Protein AF-A0A9D3Y4G2-F1 (afdb_monomer_lite)

Radius of gyration: 22.27 Å; chains: 1; bounding box: 40×68×61 Å

Secondary structure (DSSP, 8-state):
----HHHHHHHHHHS---SSS--------------------------S-GGG---SS-HHHHHTT-HHHHHHHHHHHHH----PPPHHHHHHHHTSHHHHHHHHT---S-S-HHHHHS--EEEEEE-S-HHHHHHHHHHH--TTSEEEEEEPTTS-HHHHHHHHHHHHT-TTEEE-SS-----TTSHHHHHHHHTTS------

InterPro domains:
  IPR003406 Glycosyl transferase, family 14 [PF02485] (120-190)

Organism: Dreissena polymorpha (NCBI:txid45954)

Foldseek 3Di:
DFPAPLVVVVVVVVPDPPVPPPPPDDDDDDDDDDDDDDPDPPFDPDLDPPLADDPQADVVCVVVVNVVRVVSVVVCVVPDDDDQDDLVNLVVLLVPLVSNCSNNRADEADRDPVCLVDEEEEEAEDEEGLVVVVVVCRVPDYLNYAYEYAYAPNHDPSSVVSVVSNQVSHPRYGYHPDHHHDDPPDCSVVVSVVSSDDDDDDD

Sequence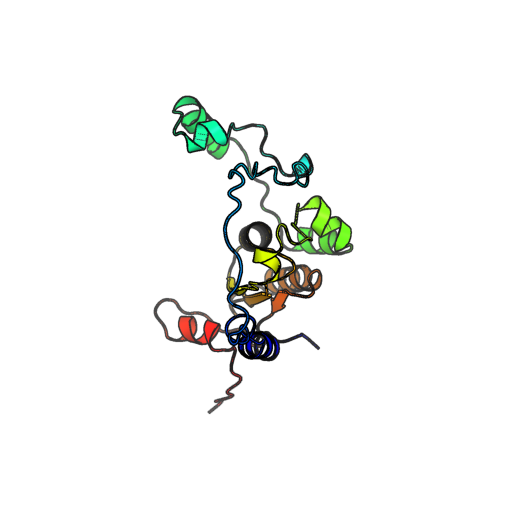 (203 aa):
MPRNCVRFMAFLAKAPLLKCAIVTVGICSLPALLLSTTSQLSGPQTMFKEGALVTDVNCKALFKGDMGELNGANMLTKTLKRTHLQPNDYKKWIANCSSFKLHRGYITDTLSELEREFPIAFSILMFKDIEMFERLLRAIYRPQNFYCIHVDDKTSDEIFKAVVSITGCFENVFMASQRIDVVWGKLSVLTTGTSLHGGSHST

pLDDT: mean 75.57, std 20.73, range [31.38, 97.0]

Structure (mmCIF, N/CA/C/O backbone):
data_AF-A0A9D3Y4G2-F1
#
_entry.id   AF-A0A9D3Y4G2-F1
#
loop_
_atom_site.group_PDB
_atom_site.id
_atom_site.type_symbol
_atom_site.label_atom_id
_atom_site.label_alt_id
_atom_site.label_comp_id
_atom_site.label_asym_id
_atom_site.label_entity_id
_atom_site.label_seq_id
_atom_site.pdbx_PDB_ins_code
_atom_site.Cartn_x
_atom_site.Cartn_y
_atom_site.Cartn_z
_atom_site.occupancy
_atom_site.B_iso_or_equiv
_atom_site.auth_seq_id
_atom_site.auth_comp_id
_atom_site.auth_asym_id
_atom_site.auth_atom_id
_atom_site.pdbx_PDB_model_num
ATOM 1 N N . MET A 1 1 ? -17.792 -10.788 8.672 1.00 31.38 1 MET A N 1
ATOM 2 C CA . MET A 1 1 ? -16.752 -11.123 9.674 1.00 31.38 1 MET A CA 1
ATOM 3 C C . MET A 1 1 ? -15.394 -10.898 9.030 1.00 31.38 1 MET A C 1
ATOM 5 O O . MET A 1 1 ? -15.193 -11.466 7.959 1.00 31.38 1 MET A O 1
ATOM 9 N N . PRO A 1 2 ? -14.502 -10.053 9.578 1.00 47.22 2 PRO A N 1
ATOM 10 C CA . PRO A 1 2 ? -13.214 -9.817 8.940 1.00 47.22 2 PRO A CA 1
ATOM 11 C C . PRO A 1 2 ? -12.389 -11.109 8.947 1.00 47.22 2 PRO A C 1
ATOM 13 O O . PRO A 1 2 ? -12.350 -11.854 9.927 1.00 47.22 2 PRO A O 1
ATOM 16 N N . ARG A 1 3 ? -11.791 -11.410 7.795 1.00 55.12 3 ARG A N 1
ATOM 17 C CA . ARG A 1 3 ? -10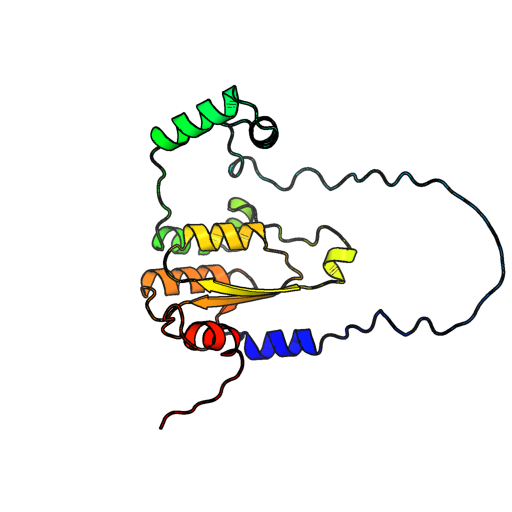.824 -12.494 7.623 1.00 55.12 3 ARG A CA 1
ATOM 18 C C . ARG A 1 3 ? -9.574 -12.081 8.408 1.00 55.12 3 ARG A C 1
ATOM 20 O O . ARG A 1 3 ? -8.809 -11.245 7.947 1.00 55.12 3 ARG A O 1
ATOM 27 N N . ASN A 1 4 ? -9.431 -12.571 9.637 1.00 64.50 4 ASN A N 1
ATOM 28 C CA . ASN A 1 4 ? -8.371 -12.114 10.539 1.00 64.50 4 ASN A CA 1
ATOM 29 C C . ASN A 1 4 ? -7.005 -12.662 10.111 1.00 64.50 4 ASN A C 1
ATOM 31 O O . ASN A 1 4 ? -6.882 -13.858 9.823 1.00 64.50 4 ASN A O 1
ATOM 35 N N . CYS A 1 5 ? -5.971 -11.816 10.182 1.00 71.06 5 CYS A N 1
ATOM 36 C CA . CYS A 1 5 ? -4.592 -12.183 9.843 1.00 71.06 5 CYS A CA 1
ATOM 37 C C . CYS A 1 5 ? -4.113 -13.480 10.516 1.00 71.06 5 CYS A C 1
ATOM 39 O O . CYS A 1 5 ? -3.378 -14.248 9.907 1.00 71.06 5 CYS A O 1
ATOM 41 N N . VAL A 1 6 ? -4.573 -13.757 11.743 1.00 61.94 6 VAL A N 1
ATOM 42 C CA . VAL A 1 6 ? -4.242 -14.956 12.535 1.00 61.94 6 VAL A CA 1
ATOM 43 C C . VAL A 1 6 ? -4.522 -16.254 11.780 1.00 61.94 6 VAL A C 1
ATOM 45 O O . VAL A 1 6 ? -3.654 -17.113 11.647 1.00 61.94 6 VAL A O 1
ATOM 48 N N . ARG A 1 7 ? -5.752 -16.405 11.273 1.00 61.34 7 ARG A N 1
ATOM 49 C CA . ARG A 1 7 ? -6.179 -17.638 10.601 1.00 61.34 7 ARG A CA 1
ATOM 50 C C . ARG A 1 7 ? -5.471 -17.807 9.263 1.00 61.34 7 ARG A C 1
ATOM 52 O O . ARG A 1 7 ? -5.221 -18.935 8.854 1.00 61.34 7 ARG A O 1
ATOM 59 N N . PHE A 1 8 ? -5.135 -16.696 8.615 1.00 57.75 8 PHE A N 1
ATOM 60 C CA . PHE A 1 8 ? -4.535 -16.712 7.292 1.00 57.75 8 PHE A CA 1
ATOM 61 C C . PHE A 1 8 ? -3.016 -16.941 7.330 1.00 57.75 8 PHE A C 1
ATOM 63 O O . PHE A 1 8 ? -2.505 -17.782 6.599 1.00 57.75 8 PHE A O 1
ATOM 70 N N . MET A 1 9 ? -2.292 -16.289 8.241 1.00 60.50 9 MET A N 1
ATOM 71 C CA . MET A 1 9 ? -0.861 -16.555 8.445 1.00 60.50 9 MET A CA 1
ATOM 72 C C . MET A 1 9 ? -0.623 -17.998 8.909 1.00 60.50 9 MET A C 1
ATOM 74 O O . MET A 1 9 ? 0.306 -18.653 8.445 1.00 60.50 9 MET A O 1
ATOM 78 N N . ALA A 1 10 ? -1.516 -18.544 9.743 1.00 58.94 10 ALA A N 1
ATOM 79 C CA . ALA A 1 10 ? -1.493 -19.959 10.107 1.00 58.94 10 ALA A CA 1
ATOM 80 C C . ALA A 1 10 ? -1.790 -20.894 8.918 1.00 58.94 10 ALA A C 1
ATOM 82 O O . ALA A 1 10 ? -1.277 -22.009 8.888 1.00 58.94 10 ALA A O 1
ATOM 83 N N . PHE A 1 11 ? -2.601 -20.462 7.944 1.00 58.41 11 PHE A N 1
ATOM 84 C CA . PHE A 1 11 ? -2.816 -21.200 6.697 1.00 58.41 11 PHE A CA 1
ATOM 85 C C . PHE A 1 11 ? -1.557 -21.199 5.824 1.00 58.41 11 PHE A C 1
ATOM 87 O O . PHE A 1 11 ? -1.219 -22.243 5.289 1.00 58.41 11 PHE A O 1
ATOM 94 N N . LEU A 1 12 ? -0.807 -20.093 5.753 1.00 58.72 12 LEU A N 1
ATOM 95 C CA . LEU A 1 12 ? 0.463 -20.039 5.013 1.00 58.72 12 LEU A CA 1
ATOM 96 C C . LEU A 1 12 ? 1.575 -20.848 5.665 1.00 58.72 12 LEU A C 1
ATOM 98 O O . LEU A 1 12 ? 2.301 -21.544 4.969 1.00 58.72 12 LEU A O 1
ATOM 102 N N . ALA A 1 13 ? 1.663 -20.838 6.994 1.00 53.94 13 ALA A N 1
ATOM 103 C CA . ALA A 1 13 ? 2.588 -21.707 7.721 1.00 53.94 13 ALA A CA 1
ATOM 104 C C . ALA A 1 13 ? 2.254 -23.205 7.560 1.00 53.94 13 ALA A C 1
ATOM 106 O O . ALA A 1 13 ? 3.108 -24.056 7.790 1.00 53.94 13 ALA A O 1
ATOM 107 N N . LYS A 1 14 ? 1.010 -23.529 7.180 1.00 50.72 14 LYS A N 1
ATOM 108 C CA . LYS A 1 14 ? 0.538 -24.891 6.882 1.00 50.72 14 LYS A CA 1
ATOM 109 C C . LYS A 1 14 ? 0.456 -25.186 5.385 1.00 50.72 14 LYS A C 1
ATOM 111 O O . LYS A 1 14 ? 0.214 -26.338 5.025 1.00 50.72 14 LYS A O 1
ATOM 116 N N . ALA A 1 15 ? 0.628 -24.179 4.526 1.00 49.62 15 ALA A N 1
ATOM 117 C CA . ALA A 1 15 ? 0.711 -24.379 3.095 1.00 49.62 15 ALA A CA 1
ATOM 118 C C . ALA A 1 15 ? 1.970 -25.213 2.870 1.00 49.62 15 ALA A C 1
ATOM 120 O O . ALA A 1 15 ? 3.042 -24.844 3.359 1.00 49.62 15 ALA A O 1
ATOM 121 N N . PRO A 1 16 ? 1.848 -26.380 2.231 1.00 46.81 16 PRO A N 1
ATOM 122 C CA . PRO A 1 16 ? 2.968 -27.277 2.130 1.00 46.81 16 PRO A CA 1
ATOM 123 C C . PRO A 1 16 ? 4.071 -26.565 1.347 1.00 46.81 16 PRO A C 1
ATOM 125 O O . PRO A 1 16 ? 3.966 -26.389 0.136 1.00 46.81 16 PRO A O 1
ATOM 128 N N . LEU A 1 17 ? 5.183 -26.265 2.021 1.00 51.78 17 LEU A N 1
ATOM 129 C CA . LEU A 1 17 ? 6.522 -26.216 1.424 1.00 51.78 17 LEU A CA 1
ATOM 130 C C . LEU A 1 17 ? 6.907 -27.625 0.915 1.00 51.78 17 LEU A C 1
ATOM 132 O O . LEU A 1 17 ? 7.994 -28.133 1.167 1.00 51.78 17 LEU A O 1
ATOM 136 N N . LEU A 1 18 ? 5.985 -28.308 0.235 1.00 46.47 18 LEU A N 1
ATOM 137 C CA . LEU A 1 18 ? 6.088 -29.690 -0.211 1.00 46.47 18 LEU A CA 1
ATOM 138 C C . LEU A 1 18 ? 5.988 -29.743 -1.737 1.00 46.47 18 LEU A C 1
ATOM 140 O O . LEU A 1 18 ? 5.242 -30.522 -2.315 1.00 46.47 18 LEU A O 1
ATOM 144 N N . LYS A 1 19 ? 6.795 -28.909 -2.389 1.00 44.41 19 LYS A N 1
ATOM 145 C CA . LYS A 1 19 ? 7.380 -29.233 -3.695 1.00 44.41 19 LYS A CA 1
ATOM 146 C C . LYS A 1 19 ? 8.908 -29.361 -3.621 1.00 44.41 19 LYS A C 1
ATOM 148 O O . LYS A 1 19 ? 9.575 -29.266 -4.638 1.00 44.41 19 LYS A O 1
ATOM 153 N N . CYS A 1 20 ? 9.473 -29.617 -2.435 1.00 42.75 20 CYS A N 1
ATOM 154 C CA . CYS A 1 20 ? 10.921 -29.813 -2.287 1.00 42.75 20 CYS A CA 1
ATOM 155 C C . CYS A 1 20 ? 11.370 -31.247 -1.952 1.00 42.75 20 CYS A C 1
ATOM 157 O O . CYS A 1 20 ? 12.569 -31.446 -1.806 1.00 42.75 20 CYS A O 1
ATOM 159 N N . ALA A 1 21 ? 10.501 -32.266 -1.840 1.00 39.78 21 ALA A N 1
ATOM 160 C CA . ALA A 1 21 ? 10.987 -33.582 -1.380 1.00 39.78 21 ALA A CA 1
ATOM 161 C C . ALA A 1 21 ? 10.208 -34.836 -1.830 1.00 39.78 21 ALA A C 1
ATOM 163 O O . ALA A 1 21 ? 10.202 -35.825 -1.106 1.00 39.78 21 ALA A O 1
ATOM 164 N N . ILE A 1 22 ? 9.586 -34.851 -3.015 1.00 44.69 22 ILE A N 1
ATOM 165 C CA . ILE A 1 22 ? 9.200 -36.123 -3.668 1.00 44.69 22 ILE A CA 1
ATOM 166 C C . ILE A 1 22 ? 9.614 -36.084 -5.146 1.00 44.69 22 ILE A C 1
ATOM 168 O O . ILE A 1 22 ? 8.811 -36.228 -6.058 1.00 44.69 22 ILE A O 1
ATOM 172 N N . VAL A 1 23 ? 10.908 -35.864 -5.382 1.00 39.16 23 VAL A N 1
ATOM 173 C CA . VAL A 1 23 ? 11.596 -36.482 -6.525 1.00 39.16 23 VAL A CA 1
ATOM 174 C C . VAL A 1 23 ? 12.478 -37.573 -5.931 1.00 39.16 23 VAL A C 1
ATOM 176 O O . VAL A 1 23 ? 13.698 -37.470 -5.851 1.00 39.16 23 VAL A O 1
ATOM 179 N N . THR A 1 24 ? 11.836 -38.604 -5.386 1.00 45.72 24 THR A N 1
ATOM 180 C CA . THR A 1 24 ? 12.520 -39.839 -5.009 1.00 45.72 24 THR A CA 1
ATOM 181 C C . THR A 1 24 ? 12.868 -40.595 -6.287 1.00 45.72 24 THR A C 1
ATOM 183 O O . THR A 1 24 ? 12.012 -41.236 -6.880 1.00 45.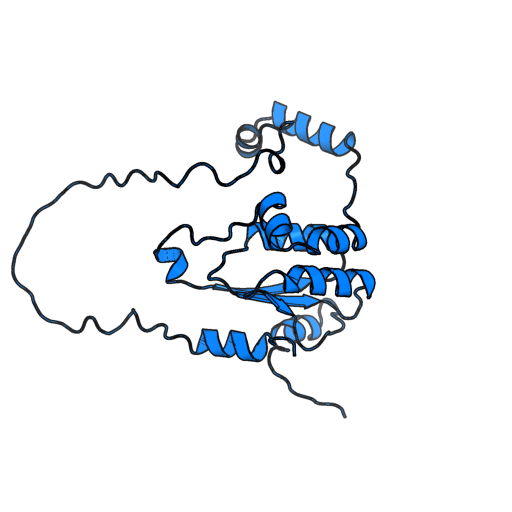72 24 THR A O 1
ATOM 186 N N . VAL A 1 25 ? 14.125 -40.436 -6.708 1.00 50.84 25 VAL A N 1
ATOM 187 C CA . VAL A 1 25 ? 15.031 -41.466 -7.246 1.00 50.84 25 VAL A CA 1
ATOM 188 C C . VAL A 1 25 ? 14.424 -42.502 -8.211 1.00 50.84 25 VAL A C 1
ATOM 190 O O . VAL A 1 25 ? 13.727 -43.424 -7.803 1.00 50.84 25 VAL A O 1
ATOM 193 N N . GLY A 1 26 ? 14.850 -42.423 -9.477 1.00 43.88 26 GLY A N 1
ATOM 194 C CA . GLY A 1 26 ? 14.661 -43.440 -10.519 1.00 43.88 26 GLY A CA 1
ATOM 195 C C . GLY A 1 26 ? 13.987 -42.811 -11.737 1.00 43.88 26 GLY A C 1
ATOM 196 O O . GLY A 1 26 ? 12.788 -42.595 -11.732 1.00 43.88 26 GLY A O 1
ATOM 197 N N . ILE A 1 27 ? 14.689 -42.444 -12.807 1.00 47.78 27 ILE A N 1
ATOM 198 C CA . ILE A 1 27 ? 15.471 -43.348 -13.651 1.00 47.78 27 ILE A CA 1
ATOM 199 C C . ILE A 1 27 ? 16.704 -42.607 -14.188 1.00 47.78 27 ILE A C 1
ATOM 201 O O . ILE A 1 27 ? 16.612 -41.583 -14.859 1.00 47.78 27 ILE A O 1
ATOM 205 N N . CYS A 1 28 ? 17.871 -43.168 -13.885 1.00 39.84 28 CYS A N 1
ATOM 206 C CA . CYS A 1 28 ? 19.132 -42.890 -14.551 1.00 39.84 28 CYS A CA 1
ATOM 207 C C . CYS A 1 28 ? 19.180 -43.743 -15.827 1.00 39.84 28 CYS A C 1
ATOM 209 O O . CYS A 1 28 ? 19.256 -44.963 -15.707 1.00 39.84 28 CYS A O 1
ATOM 211 N N . SER A 1 29 ? 19.072 -43.138 -17.016 1.00 45.03 29 SER A N 1
ATOM 212 C CA . SER A 1 29 ? 19.714 -43.576 -18.279 1.00 45.03 29 SER A CA 1
ATOM 213 C C . SER A 1 29 ? 19.167 -42.805 -19.490 1.00 45.03 29 SER A C 1
ATOM 215 O O . SER A 1 29 ? 18.125 -43.143 -20.032 1.00 45.03 29 SER A O 1
ATOM 217 N N . LEU A 1 30 ? 19.866 -41.748 -19.913 1.00 45.53 30 LEU A N 1
ATOM 218 C CA . LEU A 1 30 ? 20.560 -41.633 -21.211 1.00 45.53 30 LEU A CA 1
ATOM 219 C C . LEU A 1 30 ? 21.023 -40.174 -21.440 1.00 45.53 30 LEU A C 1
ATOM 221 O O . LEU A 1 30 ? 20.428 -39.243 -20.898 1.00 45.53 30 LEU A O 1
ATOM 225 N N . PRO A 1 31 ? 22.140 -39.974 -22.163 1.00 49.28 31 PRO A N 1
ATOM 226 C CA . PRO A 1 31 ? 22.976 -38.788 -22.059 1.00 49.28 31 PRO A CA 1
ATOM 227 C C . PRO A 1 31 ? 22.672 -37.718 -23.119 1.00 49.28 31 PRO A C 1
ATOM 229 O O . PRO A 1 31 ? 22.215 -38.014 -24.215 1.00 49.28 31 PRO A O 1
ATOM 232 N N . ALA A 1 32 ? 23.062 -36.491 -22.765 1.00 49.25 32 ALA A N 1
ATOM 233 C CA . ALA A 1 32 ? 23.553 -35.415 -23.627 1.00 49.25 32 ALA A CA 1
ATOM 234 C C . ALA A 1 32 ? 22.707 -34.991 -24.844 1.00 49.25 32 ALA A C 1
ATOM 236 O O . ALA A 1 32 ? 22.820 -35.554 -25.925 1.00 49.25 32 ALA A O 1
ATOM 237 N N . LEU A 1 33 ? 22.050 -33.834 -24.716 1.00 41.44 33 LEU A N 1
ATOM 238 C CA . LEU A 1 33 ? 22.048 -32.823 -25.777 1.00 41.44 33 LEU A CA 1
ATOM 239 C C . LEU A 1 33 ? 21.984 -31.423 -25.157 1.00 41.44 33 LEU A C 1
ATOM 241 O O . LEU A 1 33 ? 20.993 -31.011 -24.559 1.00 41.44 33 LEU A O 1
ATOM 245 N N . LEU A 1 34 ? 23.109 -30.721 -25.285 1.00 46.62 34 LEU A N 1
ATOM 246 C CA . LEU A 1 34 ? 23.253 -29.286 -25.086 1.00 46.62 34 LEU A CA 1
ATOM 247 C C . LEU A 1 34 ? 22.377 -28.549 -26.106 1.00 46.62 34 LEU A C 1
ATOM 249 O O . LEU A 1 34 ? 22.610 -28.683 -27.304 1.00 46.62 34 LEU A O 1
ATOM 253 N N . LEU A 1 35 ? 21.457 -27.702 -25.644 1.00 37.72 35 LEU A N 1
ATOM 254 C CA . LEU A 1 35 ? 21.028 -26.535 -26.412 1.00 37.72 35 LEU A CA 1
ATOM 255 C C . LEU A 1 35 ? 21.065 -25.284 -25.529 1.00 37.72 35 LEU A C 1
ATOM 257 O O . LEU A 1 35 ? 20.239 -25.078 -24.647 1.00 37.72 35 LEU A O 1
ATOM 261 N N . SER A 1 36 ? 22.108 -24.496 -25.792 1.00 36.34 36 SER A N 1
ATOM 262 C CA . SER A 1 36 ? 22.172 -23.031 -25.781 1.00 36.34 36 SER A CA 1
ATOM 263 C C . SER A 1 36 ? 21.117 -22.275 -24.968 1.00 36.34 36 SER A C 1
ATOM 265 O O . SER A 1 36 ? 19.977 -22.077 -25.384 1.00 36.34 36 SER A O 1
ATOM 267 N N . THR A 1 37 ? 21.592 -21.711 -23.861 1.00 40.09 37 THR A N 1
ATOM 268 C CA . THR A 1 37 ? 21.001 -20.573 -23.162 1.00 40.09 37 THR A CA 1
ATOM 269 C C . THR A 1 37 ? 20.930 -19.348 -24.073 1.00 40.09 37 THR A C 1
ATOM 271 O O . THR A 1 37 ? 21.949 -18.706 -24.311 1.00 40.09 37 THR A O 1
ATOM 274 N N . THR A 1 38 ? 19.726 -18.962 -24.483 1.00 39.38 38 THR A N 1
ATOM 275 C CA . THR A 1 38 ? 19.336 -17.550 -24.614 1.00 39.38 38 THR A CA 1
ATOM 276 C C . THR A 1 38 ? 17.845 -17.427 -24.307 1.00 39.38 38 THR A C 1
ATOM 278 O O . THR A 1 38 ? 17.024 -17.242 -25.202 1.00 39.38 38 THR A O 1
ATOM 281 N N . SER A 1 39 ? 17.460 -17.539 -23.034 1.00 39.84 39 SER A N 1
ATOM 282 C CA . SER A 1 39 ? 16.152 -17.044 -22.604 1.00 39.84 39 SER A CA 1
ATOM 283 C C . SER A 1 39 ? 16.224 -15.518 -22.599 1.00 39.84 39 SER A C 1
ATOM 285 O O . SER A 1 39 ? 16.676 -14.901 -21.633 1.00 39.84 39 SER A O 1
ATOM 287 N N . GLN A 1 40 ? 15.839 -14.907 -23.718 1.00 38.50 40 GLN A N 1
ATOM 288 C CA . GLN A 1 40 ? 15.512 -13.490 -23.757 1.00 38.50 40 GLN A CA 1
ATOM 289 C C . GLN A 1 40 ? 14.441 -13.238 -22.694 1.00 38.50 40 GLN A C 1
ATOM 291 O O . GLN A 1 40 ? 13.322 -13.737 -22.802 1.00 38.50 40 GLN A O 1
ATOM 296 N N . LEU A 1 41 ? 14.795 -12.470 -21.662 1.00 34.34 41 LEU A N 1
ATOM 297 C CA . LEU A 1 41 ? 13.856 -11.960 -20.671 1.00 34.34 41 LEU A CA 1
ATOM 298 C C . LEU A 1 41 ? 12.979 -10.894 -21.353 1.00 34.34 41 LEU A C 1
ATOM 300 O O . LEU A 1 41 ? 13.172 -9.692 -21.194 1.00 34.34 41 LEU A O 1
ATOM 304 N N . SER A 1 42 ? 12.045 -11.336 -22.189 1.00 35.22 42 SER A N 1
ATOM 305 C CA . SER A 1 42 ? 10.975 -10.499 -22.721 1.00 35.22 42 SER A CA 1
ATOM 306 C C . SER A 1 42 ? 9.814 -10.578 -21.737 1.00 35.22 42 SER A C 1
ATOM 308 O O . SER A 1 42 ? 8.879 -11.357 -21.886 1.00 35.22 42 SER A O 1
ATOM 310 N N . GLY A 1 43 ? 9.919 -9.798 -20.657 1.00 36.75 43 GLY A N 1
ATOM 311 C CA . GLY A 1 43 ? 8.774 -9.564 -19.782 1.00 36.75 43 GLY A CA 1
ATOM 312 C C . GLY A 1 43 ? 7.614 -8.964 -20.591 1.00 36.75 43 GLY A C 1
ATOM 313 O O . GLY A 1 43 ? 7.882 -8.249 -21.563 1.00 36.75 43 GLY A O 1
ATOM 314 N N . PRO A 1 44 ? 6.344 -9.213 -20.219 1.00 37.75 44 PRO A N 1
ATOM 315 C CA . PRO A 1 44 ? 5.209 -8.558 -20.852 1.00 37.75 44 PRO A CA 1
ATOM 316 C C . PRO A 1 44 ? 5.349 -7.050 -20.643 1.00 37.75 44 PRO A C 1
ATOM 318 O O . PRO A 1 44 ? 5.149 -6.524 -19.546 1.00 37.75 44 PRO A O 1
ATOM 321 N N . GLN A 1 45 ? 5.770 -6.352 -21.692 1.00 47.69 45 GLN A N 1
ATOM 322 C CA . GLN A 1 45 ? 5.678 -4.907 -21.737 1.00 47.69 45 GLN A CA 1
ATOM 323 C C . GLN A 1 45 ? 4.191 -4.548 -21.816 1.00 47.69 45 GLN A C 1
ATOM 325 O O . GLN A 1 45 ? 3.421 -5.229 -22.482 1.00 47.69 45 GLN A O 1
ATOM 330 N N . THR A 1 46 ? 3.831 -3.464 -21.130 1.00 44.84 46 THR A N 1
ATOM 331 C CA . THR A 1 46 ? 2.518 -2.797 -21.111 1.00 44.84 46 THR A CA 1
ATOM 332 C C . THR A 1 46 ? 1.461 -3.353 -20.145 1.00 44.84 46 THR A C 1
ATOM 334 O O . THR A 1 46 ? 0.416 -3.852 -20.547 1.00 44.84 46 THR A O 1
ATOM 337 N N . MET A 1 47 ? 1.670 -3.136 -18.841 1.00 38.75 47 MET A N 1
ATOM 338 C CA . MET A 1 47 ? 0.567 -3.001 -17.872 1.00 38.75 47 MET A CA 1
ATOM 339 C C . MET A 1 47 ? 0.819 -1.835 -16.898 1.00 38.75 47 MET A C 1
ATOM 341 O O . MET A 1 47 ? 0.617 -1.933 -15.695 1.00 38.75 47 MET A O 1
ATOM 345 N N . PHE A 1 48 ? 1.282 -0.699 -17.413 1.00 43.44 48 PHE A N 1
ATOM 346 C CA . PHE A 1 48 ? 1.241 0.567 -16.682 1.00 43.44 48 PHE A CA 1
ATOM 347 C C . PHE A 1 48 ? 0.491 1.558 -17.566 1.00 43.44 48 PHE A C 1
ATOM 349 O O . PHE A 1 48 ? 0.992 1.944 -18.616 1.00 43.44 48 PHE A O 1
ATOM 356 N N . LYS A 1 49 ? -0.753 1.899 -17.202 1.00 44.47 49 LYS A N 1
ATOM 357 C CA . LYS A 1 49 ? -1.511 2.934 -17.917 1.00 44.47 49 LYS A CA 1
ATOM 358 C C . LYS A 1 49 ? -0.850 4.299 -17.705 1.00 44.47 49 LYS A C 1
ATOM 360 O O . LYS A 1 49 ? -0.427 4.617 -16.594 1.00 44.47 49 LYS A O 1
ATOM 365 N N . GLU A 1 50 ? -0.878 5.105 -18.765 1.00 43.66 50 GLU A N 1
ATOM 366 C CA . GLU A 1 50 ? -0.328 6.462 -18.942 1.00 43.66 50 GLU A CA 1
ATOM 367 C C . GLU A 1 50 ? -0.586 7.457 -17.784 1.00 43.66 50 GLU A C 1
ATOM 369 O O . GLU A 1 50 ? 0.105 8.458 -17.661 1.00 43.66 50 GLU A O 1
ATOM 374 N N . GLY A 1 51 ? -1.544 7.190 -16.888 1.00 45.75 51 GLY A N 1
ATOM 375 C CA . GLY A 1 51 ? -1.866 8.044 -15.734 1.00 45.75 51 GLY A CA 1
ATOM 376 C C . GLY A 1 51 ? -0.999 7.840 -14.480 1.00 45.75 51 GLY A C 1
ATOM 377 O O . GLY A 1 51 ? -1.236 8.504 -13.474 1.00 45.75 51 GLY A O 1
ATOM 378 N N . ALA A 1 52 ? -0.035 6.912 -14.500 1.00 51.06 52 ALA A N 1
ATOM 379 C CA . ALA A 1 52 ? 0.845 6.613 -13.361 1.00 51.06 52 ALA A CA 1
ATOM 380 C C . ALA A 1 52 ? 2.308 7.048 -13.562 1.00 51.06 52 ALA A C 1
ATOM 382 O O . ALA A 1 52 ? 3.125 6.869 -12.654 1.00 51.06 52 ALA A O 1
ATOM 383 N N . LEU A 1 53 ? 2.651 7.581 -14.737 1.00 58.56 53 LEU A N 1
ATOM 384 C CA . LEU A 1 53 ? 4.024 7.914 -15.101 1.00 58.56 53 LEU A CA 1
ATOM 385 C C . LEU A 1 53 ? 4.311 9.386 -14.799 1.00 58.56 53 LEU A C 1
ATOM 387 O O . LEU A 1 53 ? 3.568 10.277 -15.200 1.00 58.56 53 LEU A O 1
ATOM 391 N N . VAL A 1 54 ? 5.397 9.637 -14.068 1.00 67.81 54 VAL A N 1
ATOM 392 C CA . VAL A 1 54 ? 5.936 10.988 -13.886 1.00 67.81 54 VAL A CA 1
ATOM 393 C C . VAL A 1 54 ? 6.637 11.361 -15.187 1.00 67.81 54 VAL A C 1
ATOM 395 O O . VAL A 1 54 ? 7.669 10.779 -15.510 1.00 67.81 54 VAL A O 1
ATOM 398 N N . THR A 1 55 ? 6.062 12.290 -15.943 1.00 73.81 55 THR A N 1
ATOM 399 C CA . THR A 1 55 ? 6.581 12.702 -17.257 1.00 73.81 55 THR A CA 1
ATOM 400 C C . THR A 1 55 ? 7.603 13.831 -17.168 1.00 73.81 55 THR A C 1
ATOM 402 O O . THR A 1 55 ? 8.432 13.970 -18.060 1.00 73.81 55 THR A O 1
ATOM 405 N N . ASP A 1 56 ? 7.579 14.608 -16.083 1.00 82.94 56 ASP A N 1
ATOM 406 C CA . ASP A 1 56 ? 8.395 15.822 -15.931 1.00 82.94 56 ASP A CA 1
ATOM 407 C C . ASP A 1 56 ? 9.839 15.549 -15.469 1.00 82.94 56 ASP A C 1
ATOM 409 O O . ASP A 1 56 ? 10.631 16.480 -15.344 1.00 82.94 56 ASP A O 1
ATOM 413 N N . VAL A 1 57 ? 10.185 14.289 -15.170 1.00 88.56 57 VAL A N 1
ATOM 414 C CA . VAL A 1 57 ? 11.513 13.879 -14.679 1.00 88.56 57 VAL A CA 1
ATOM 415 C C . VAL A 1 57 ? 11.963 12.605 -15.379 1.00 88.56 57 VAL A C 1
ATOM 417 O O . VAL A 1 57 ? 11.240 11.606 -15.387 1.00 88.56 57 VAL A O 1
ATOM 420 N N . ASN A 1 58 ? 13.200 12.578 -15.881 1.00 91.75 58 ASN A N 1
ATOM 421 C CA . ASN A 1 58 ? 13.769 11.361 -16.447 1.00 91.75 58 ASN A CA 1
ATOM 422 C C . ASN A 1 58 ? 14.338 10.455 -15.345 1.00 91.75 58 ASN A C 1
ATOM 424 O O . ASN A 1 58 ? 15.513 10.534 -14.978 1.00 91.75 58 ASN A O 1
ATOM 428 N N . CYS A 1 59 ? 13.520 9.523 -14.844 1.00 90.06 59 CYS A N 1
ATOM 429 C CA . CYS A 1 59 ? 13.935 8.611 -13.774 1.00 90.06 59 CYS A CA 1
ATOM 430 C C . CYS A 1 59 ? 15.183 7.782 -14.125 1.00 90.06 59 CYS A C 1
ATOM 432 O O . CYS A 1 59 ? 15.995 7.506 -13.247 1.00 90.06 59 CYS A O 1
ATOM 434 N N . LYS A 1 60 ? 15.378 7.393 -15.394 1.00 93.31 60 LYS A N 1
ATOM 435 C CA . LYS A 1 60 ? 16.544 6.589 -15.801 1.00 93.31 60 LYS A CA 1
ATOM 436 C C . LYS A 1 60 ? 17.846 7.373 -15.651 1.00 93.31 60 LYS A C 1
ATOM 438 O O . LYS A 1 60 ? 18.841 6.803 -15.216 1.00 93.31 60 LYS A O 1
ATOM 443 N N . ALA A 1 61 ? 17.846 8.647 -16.028 1.00 93.69 61 ALA A N 1
ATOM 444 C CA . ALA A 1 61 ? 18.996 9.530 -15.859 1.00 93.69 61 ALA A CA 1
ATOM 445 C C . ALA A 1 61 ? 19.207 9.900 -14.379 1.00 93.69 61 ALA A C 1
ATOM 447 O O . ALA A 1 61 ? 20.336 9.845 -13.895 1.00 93.69 61 ALA A O 1
ATOM 448 N N . LEU A 1 62 ? 18.120 10.124 -13.632 1.00 94.50 62 LEU A N 1
ATOM 449 C CA . LEU A 1 62 ? 18.157 10.353 -12.185 1.00 94.50 62 LEU A CA 1
ATOM 450 C C . LEU A 1 62 ? 18.838 9.195 -11.429 1.00 94.50 62 LEU A C 1
ATOM 452 O O . LEU A 1 62 ? 19.763 9.423 -10.655 1.00 94.50 62 LEU A O 1
ATOM 456 N N . PHE A 1 63 ? 18.443 7.942 -11.693 1.00 94.44 63 PHE A N 1
ATOM 457 C CA . PHE A 1 63 ? 19.060 6.758 -11.071 1.00 94.44 63 PHE A CA 1
ATOM 458 C C . PHE A 1 63 ? 20.514 6.528 -11.502 1.00 94.44 63 PHE A C 1
ATOM 460 O O . PHE A 1 63 ? 21.259 5.851 -10.799 1.00 94.44 63 PHE A O 1
ATOM 467 N N . LYS A 1 64 ? 20.930 7.092 -12.642 1.00 96.38 64 LYS A N 1
ATOM 468 C CA . LYS A 1 64 ? 22.328 7.089 -13.094 1.00 96.38 64 LYS A CA 1
ATOM 469 C C . LYS A 1 64 ? 23.168 8.210 -12.474 1.00 96.38 64 LYS A C 1
ATOM 471 O O . LYS A 1 64 ? 24.370 8.240 -12.715 1.00 96.38 64 LYS A O 1
ATOM 476 N N . GLY A 1 65 ? 22.562 9.103 -11.691 1.00 93.44 65 GLY A N 1
ATOM 477 C CA . GLY A 1 65 ? 23.256 10.219 -11.055 1.00 93.44 65 GLY A CA 1
ATOM 478 C C . GLY A 1 65 ? 23.525 11.397 -11.990 1.00 93.44 65 GLY A C 1
ATOM 479 O O . GLY A 1 65 ? 24.482 12.135 -11.770 1.00 93.44 65 GLY A O 1
ATOM 480 N N . ASP A 1 66 ? 22.715 11.579 -13.037 1.00 97.00 66 ASP A N 1
ATOM 481 C CA . ASP A 1 66 ? 22.823 12.759 -13.894 1.00 97.00 66 ASP A CA 1
ATOM 482 C C . ASP A 1 66 ? 22.540 14.037 -13.089 1.00 97.00 66 ASP A C 1
ATOM 484 O O . ASP A 1 66 ? 21.447 14.233 -12.553 1.00 97.00 66 ASP A O 1
ATOM 488 N N . MET A 1 67 ? 23.538 14.915 -12.991 1.00 95.50 67 MET A N 1
ATOM 489 C CA . MET A 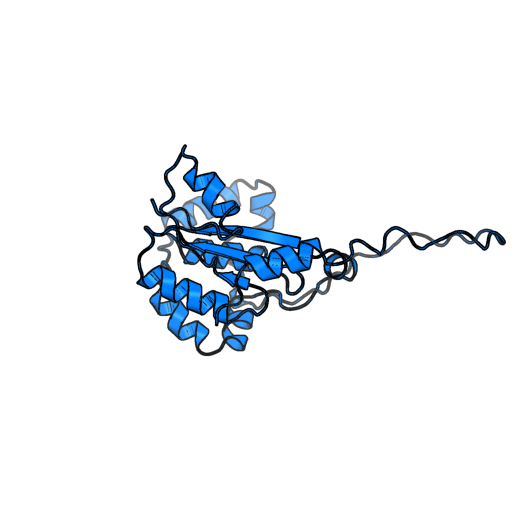1 67 ? 23.444 16.126 -12.174 1.00 95.50 67 MET A CA 1
ATOM 490 C C . MET A 1 67 ? 22.415 17.128 -12.711 1.00 95.50 67 MET A C 1
ATOM 492 O O . MET A 1 67 ? 21.837 17.878 -11.923 1.00 95.50 67 MET A O 1
ATOM 496 N N . GLY A 1 68 ? 22.168 17.150 -14.025 1.00 93.75 68 GLY A N 1
ATOM 497 C CA . GLY A 1 68 ? 21.162 18.018 -14.636 1.00 93.75 68 GLY A CA 1
ATOM 498 C C . GLY A 1 68 ? 19.756 17.631 -14.185 1.00 93.75 68 GLY A C 1
ATOM 499 O O . GLY A 1 68 ? 19.016 18.467 -13.664 1.00 93.75 68 GLY A O 1
ATOM 500 N N . GLU A 1 69 ? 19.432 16.345 -14.285 1.00 93.88 69 GLU A N 1
ATOM 501 C CA . GLU A 1 69 ? 18.151 15.784 -13.845 1.00 93.88 69 GLU A CA 1
ATOM 502 C C . GLU A 1 69 ? 17.984 15.824 -12.323 1.00 93.88 69 GLU A C 1
ATOM 504 O O . GLU A 1 69 ? 16.898 16.135 -11.834 1.00 93.88 69 GLU A O 1
ATOM 509 N N . LEU A 1 70 ? 19.049 15.585 -11.547 1.00 94.06 70 LEU A N 1
ATOM 510 C CA . LEU A 1 70 ? 19.010 15.714 -10.084 1.00 94.06 70 LEU A CA 1
ATOM 511 C C . LEU A 1 70 ? 18.657 17.141 -9.648 1.00 94.06 70 LEU A C 1
ATOM 513 O O . LEU A 1 70 ? 17.799 17.340 -8.783 1.00 94.06 70 LEU A O 1
ATOM 517 N N . ASN A 1 71 ? 19.287 18.141 -10.266 1.00 94.50 71 ASN A N 1
ATOM 518 C CA . ASN A 1 71 ? 18.997 19.542 -9.981 1.00 94.50 71 ASN A CA 1
ATOM 519 C C . ASN A 1 71 ? 17.578 19.919 -10.427 1.00 94.50 71 ASN A C 1
ATOM 521 O O . ASN A 1 71 ? 16.855 20.566 -9.665 1.00 94.50 71 ASN A O 1
ATOM 525 N N . GLY A 1 72 ? 17.151 19.464 -11.609 1.00 91.88 72 GLY A N 1
ATOM 526 C CA . GLY A 1 72 ? 15.788 19.652 -12.110 1.00 91.88 72 GLY A CA 1
ATOM 527 C C . GLY A 1 72 ? 14.731 19.067 -11.170 1.00 91.88 72 GLY A C 1
ATOM 528 O O . GLY A 1 72 ? 13.817 19.774 -10.745 1.00 91.88 72 GLY A O 1
ATOM 529 N N . ALA A 1 73 ? 14.895 17.813 -10.744 1.00 90.44 73 ALA A N 1
ATOM 530 C CA . ALA A 1 73 ? 13.983 17.142 -9.818 1.00 90.44 73 ALA A CA 1
ATOM 531 C C . ALA A 1 73 ? 13.928 17.820 -8.435 1.00 90.44 73 ALA A C 1
ATOM 533 O O . ALA A 1 73 ? 12.858 17.924 -7.823 1.00 90.44 73 ALA A O 1
ATOM 534 N N . ASN A 1 74 ? 15.062 18.326 -7.940 1.00 91.06 74 ASN A N 1
ATOM 535 C CA . ASN A 1 74 ? 15.111 19.083 -6.688 1.00 91.06 74 ASN A CA 1
ATOM 536 C C . ASN A 1 74 ? 14.348 20.414 -6.804 1.00 91.06 74 ASN A C 1
ATOM 538 O O . ASN A 1 74 ? 13.586 20.776 -5.907 1.00 91.06 74 ASN A O 1
ATOM 542 N N . MET A 1 75 ? 14.493 21.120 -7.929 1.00 90.81 75 MET A N 1
ATOM 543 C CA . MET A 1 75 ? 13.724 22.338 -8.205 1.00 90.81 75 MET A CA 1
ATOM 544 C C . MET A 1 75 ? 12.225 22.041 -8.281 1.00 90.81 75 MET A C 1
ATOM 546 O O . MET A 1 75 ? 11.438 22.694 -7.599 1.00 90.81 75 MET A O 1
ATOM 550 N N . LEU A 1 76 ? 11.829 20.992 -9.007 1.00 88.69 76 LEU A N 1
ATOM 551 C CA . LEU A 1 76 ? 10.433 20.559 -9.094 1.00 88.69 76 LEU A CA 1
ATOM 552 C C . LEU A 1 76 ? 9.842 20.231 -7.723 1.00 88.69 76 LEU A C 1
ATOM 554 O O . LEU A 1 76 ? 8.716 20.621 -7.438 1.00 88.69 76 LEU A O 1
ATOM 558 N N . THR A 1 77 ? 10.602 19.583 -6.840 1.00 86.00 77 THR A N 1
ATOM 559 C CA . THR A 1 77 ? 10.140 19.271 -5.477 1.00 86.00 77 THR A CA 1
ATOM 560 C C . THR A 1 77 ? 9.827 20.533 -4.665 1.00 86.00 77 THR A C 1
ATOM 562 O O . THR A 1 77 ? 8.917 20.515 -3.839 1.00 86.00 77 THR A O 1
ATOM 565 N N . LYS A 1 78 ? 10.543 21.636 -4.910 1.00 87.88 78 LYS A N 1
ATOM 566 C CA . LYS A 1 78 ? 10.316 22.928 -4.243 1.00 87.88 78 LYS A CA 1
ATOM 567 C C . LYS A 1 78 ? 9.156 23.711 -4.858 1.00 87.88 78 LYS A C 1
ATOM 569 O O . LYS A 1 78 ? 8.448 24.411 -4.140 1.00 87.88 78 LYS A O 1
ATOM 574 N N . THR A 1 79 ? 8.978 23.620 -6.174 1.00 85.69 79 THR A N 1
ATOM 575 C CA . THR A 1 79 ? 7.987 24.415 -6.914 1.00 85.69 79 THR A CA 1
ATOM 576 C C . THR A 1 79 ? 6.614 23.746 -6.972 1.00 85.69 79 THR A C 1
ATOM 578 O O . THR A 1 79 ? 5.591 24.428 -6.892 1.00 85.69 79 THR A O 1
ATOM 581 N N . LEU A 1 80 ? 6.563 22.419 -7.103 1.00 83.88 80 LEU A N 1
ATOM 582 C CA . LEU A 1 80 ? 5.310 21.681 -7.223 1.00 83.88 80 LEU A CA 1
ATOM 583 C C . LEU A 1 80 ? 4.598 21.607 -5.872 1.00 83.88 80 LEU A C 1
ATOM 585 O O . LEU A 1 80 ? 5.041 20.942 -4.934 1.00 83.88 80 LEU A O 1
ATOM 589 N N . LYS A 1 81 ? 3.423 22.233 -5.798 1.00 78.00 81 LYS A N 1
ATOM 590 C CA . LYS A 1 81 ? 2.492 22.025 -4.689 1.00 78.00 81 LYS A CA 1
ATOM 591 C C . LYS A 1 81 ? 1.827 20.664 -4.861 1.00 78.00 81 LYS A C 1
ATOM 593 O O . LYS A 1 81 ? 0.964 20.496 -5.717 1.00 78.00 81 LYS A O 1
ATOM 598 N N . ARG A 1 82 ? 2.235 19.686 -4.053 1.00 72.94 82 ARG A N 1
ATOM 599 C CA . ARG A 1 82 ? 1.584 18.371 -4.032 1.00 72.94 82 ARG A CA 1
ATOM 600 C C . ARG A 1 82 ? 0.214 18.498 -3.374 1.00 72.94 82 ARG A C 1
ATOM 602 O O . ARG A 1 82 ? 0.104 19.010 -2.262 1.00 72.94 82 ARG A O 1
ATOM 609 N N . THR A 1 83 ? -0.819 18.003 -4.039 1.00 74.56 83 THR A N 1
ATOM 610 C CA . THR A 1 83 ? -2.120 17.770 -3.416 1.00 74.56 83 THR A CA 1
ATOM 611 C C . THR A 1 83 ? -2.050 16.462 -2.637 1.00 74.56 83 THR A C 1
ATOM 613 O O . THR A 1 83 ? -1.975 15.386 -3.222 1.00 74.56 83 THR A O 1
ATOM 616 N N . HIS A 1 84 ? -2.027 16.559 -1.309 1.00 76.38 84 HIS A N 1
ATOM 617 C CA . HIS A 1 84 ? -2.061 15.385 -0.440 1.00 76.38 84 HIS A CA 1
ATOM 618 C C . HIS A 1 84 ? -3.431 14.711 -0.538 1.00 76.38 84 HIS A C 1
ATOM 620 O O . HIS A 1 84 ? -4.451 15.363 -0.280 1.00 76.38 84 HIS A O 1
ATOM 626 N N . LEU A 1 85 ? -3.455 13.420 -0.874 1.00 79.62 85 LEU A N 1
ATOM 627 C CA . LEU A 1 85 ? -4.703 12.665 -0.979 1.00 79.62 85 LEU A CA 1
ATOM 628 C C . LEU A 1 85 ? -5.376 12.569 0.390 1.00 79.62 85 LEU A C 1
ATOM 630 O O . LEU A 1 85 ? -4.772 12.119 1.365 1.00 79.62 85 LEU A O 1
ATOM 634 N N . GLN A 1 86 ? -6.630 13.004 0.481 1.00 82.81 86 GLN A N 1
ATOM 635 C CA . GLN A 1 86 ? -7.364 12.974 1.739 1.00 82.81 86 GLN A CA 1
ATOM 636 C C . GLN A 1 86 ? -8.027 11.605 1.939 1.00 82.81 86 GLN A C 1
ATOM 638 O O . GLN A 1 86 ? -8.412 10.952 0.964 1.00 82.81 86 GLN A O 1
ATOM 643 N N . PRO A 1 87 ? -8.241 11.157 3.190 1.00 82.38 87 PRO A N 1
ATOM 644 C CA . PRO A 1 87 ? -8.908 9.881 3.465 1.00 82.38 87 PRO A CA 1
ATOM 645 C C . PRO A 1 87 ? -10.275 9.740 2.772 1.00 82.38 87 PRO A C 1
ATOM 647 O O . PRO A 1 87 ? -10.669 8.648 2.358 1.00 82.38 87 PRO A O 1
ATOM 650 N N . ASN A 1 88 ? -11.000 10.848 2.606 1.00 82.50 88 ASN A N 1
ATOM 651 C CA . ASN A 1 88 ? -12.312 10.861 1.967 1.00 82.50 88 ASN A CA 1
ATOM 652 C C . ASN A 1 88 ? -12.264 10.666 0.436 1.00 82.50 88 ASN A C 1
ATOM 654 O O . ASN A 1 88 ? -13.243 10.188 -0.142 1.00 82.50 88 ASN A O 1
ATOM 658 N N . ASP A 1 89 ? -11.139 10.975 -0.218 1.00 82.00 89 ASP A N 1
ATOM 659 C CA . ASP A 1 89 ? -10.949 10.730 -1.656 1.00 82.00 89 ASP A CA 1
ATOM 660 C C . ASP A 1 89 ? -10.933 9.225 -1.946 1.00 82.00 89 ASP A C 1
ATOM 662 O O . ASP A 1 89 ? -11.596 8.751 -2.873 1.00 82.00 89 ASP A O 1
ATOM 666 N N . TYR A 1 90 ? -10.278 8.453 -1.072 1.00 81.81 90 TYR A N 1
ATOM 667 C CA . TYR A 1 90 ? -10.231 6.995 -1.166 1.00 81.81 90 TYR A CA 1
ATOM 668 C C . TYR A 1 90 ? -11.624 6.373 -1.105 1.00 81.81 90 TYR A C 1
ATOM 670 O O . TYR A 1 90 ? -11.927 5.506 -1.921 1.00 81.81 90 TYR A O 1
ATOM 678 N N . LYS A 1 91 ? -12.509 6.843 -0.215 1.00 80.75 91 LYS A N 1
ATOM 679 C CA . LYS A 1 91 ? -13.885 6.315 -0.125 1.00 80.75 91 LYS A CA 1
ATOM 680 C C . LYS A 1 91 ? -14.632 6.409 -1.457 1.00 80.75 91 LYS A C 1
ATOM 682 O O . LYS A 1 91 ? -15.323 5.467 -1.829 1.00 80.75 91 LYS A O 1
ATOM 687 N N . LYS A 1 92 ? -14.481 7.524 -2.182 1.00 83.75 92 LYS A N 1
ATOM 688 C CA . LYS A 1 92 ? -15.122 7.718 -3.493 1.00 83.75 92 LYS A CA 1
ATOM 689 C C . LYS A 1 92 ? -14.540 6.778 -4.543 1.00 83.75 92 LYS A C 1
ATOM 691 O O . LYS A 1 92 ? -15.290 6.168 -5.297 1.00 83.75 92 LYS A O 1
ATOM 696 N N . TRP A 1 93 ? -13.216 6.641 -4.587 1.00 82.00 93 TRP A N 1
ATOM 697 C CA . TRP A 1 93 ? -12.547 5.782 -5.567 1.00 82.00 93 TRP A CA 1
ATOM 698 C C . TRP A 1 93 ? -12.824 4.293 -5.344 1.00 82.00 93 TRP A C 1
ATOM 700 O O . TRP A 1 93 ? -12.963 3.537 -6.302 1.00 82.00 93 TRP A O 1
ATOM 710 N N . ILE A 1 94 ? -12.957 3.882 -4.085 1.00 87.88 94 ILE A N 1
ATOM 711 C CA . ILE A 1 94 ? -13.170 2.489 -3.672 1.00 87.88 94 ILE A CA 1
ATOM 712 C C . ILE A 1 94 ? -14.592 1.991 -3.956 1.00 87.88 94 ILE A C 1
ATOM 714 O O . ILE A 1 94 ? -14.816 0.783 -3.978 1.00 87.88 94 ILE A O 1
ATOM 718 N N . ALA A 1 95 ? -15.538 2.882 -4.272 1.00 87.38 95 ALA A N 1
ATOM 719 C CA . ALA A 1 95 ? -16.888 2.495 -4.686 1.00 87.38 95 ALA A CA 1
ATOM 720 C C . ALA A 1 95 ? -16.893 1.482 -5.852 1.00 87.38 95 ALA A C 1
ATOM 722 O O . ALA A 1 95 ? -17.816 0.679 -5.966 1.00 87.38 95 ALA A O 1
ATOM 723 N N . ASN A 1 96 ? -15.848 1.479 -6.690 1.00 92.50 96 ASN A N 1
ATOM 724 C CA . ASN A 1 96 ? -15.609 0.441 -7.687 1.00 92.50 96 ASN A CA 1
ATOM 725 C C . ASN A 1 96 ? -14.172 -0.093 -7.578 1.00 92.50 96 ASN A C 1
ATOM 727 O O . ASN A 1 96 ? -13.234 0.490 -8.126 1.00 92.50 96 ASN A O 1
ATOM 731 N N . CYS A 1 97 ? -14.008 -1.240 -6.913 1.00 92.88 97 CYS A N 1
ATOM 732 C CA . CYS A 1 97 ? -12.700 -1.858 -6.686 1.00 92.88 97 CYS A CA 1
ATOM 733 C C . CYS A 1 97 ? -11.945 -2.212 -7.974 1.00 92.88 97 CYS A C 1
ATOM 735 O O . CYS A 1 97 ? -10.724 -2.069 -8.018 1.00 92.88 97 CYS A O 1
ATOM 737 N N . SER A 1 98 ? -12.635 -2.645 -9.031 1.00 91.94 98 SER A N 1
ATOM 738 C CA . SER A 1 98 ? -11.995 -2.965 -10.314 1.00 91.94 98 SER A CA 1
ATOM 739 C C . SER A 1 98 ? -11.423 -1.709 -10.970 1.00 91.94 98 SER A C 1
ATOM 741 O O . SER A 1 98 ? -10.275 -1.699 -11.413 1.00 91.94 98 SER A O 1
ATOM 743 N N . SER A 1 99 ? -12.195 -0.618 -10.961 1.00 91.50 99 SER A N 1
ATOM 744 C CA . SER A 1 99 ? -11.742 0.682 -11.459 1.00 91.50 99 SER A CA 1
ATOM 745 C C . SER A 1 99 ? -10.595 1.239 -10.618 1.00 91.50 99 SER A C 1
ATOM 747 O O . SER A 1 99 ? -9.613 1.717 -11.183 1.00 91.50 99 SER A O 1
ATOM 749 N N . PHE A 1 100 ? -10.676 1.125 -9.288 1.00 91.31 100 PHE A N 1
ATOM 750 C CA . PHE A 1 100 ? -9.616 1.535 -8.368 1.00 91.31 100 PHE A CA 1
ATOM 751 C C . PHE A 1 100 ? -8.299 0.810 -8.667 1.00 91.31 100 PHE A C 1
ATOM 753 O O . PHE A 1 100 ? -7.283 1.463 -8.897 1.00 91.31 100 PHE A O 1
ATOM 760 N N . LYS A 1 101 ? -8.319 -0.529 -8.744 1.00 92.19 101 LYS A N 1
ATOM 761 C CA . LYS A 1 101 ? -7.128 -1.338 -9.051 1.00 92.19 101 LYS A CA 1
ATOM 762 C C . LYS A 1 101 ? -6.504 -0.941 -10.388 1.00 92.19 101 LYS A C 1
ATOM 764 O O . LYS A 1 101 ? -5.290 -0.757 -10.459 1.00 92.19 101 LYS A O 1
ATOM 769 N N . LEU A 1 102 ? -7.330 -0.744 -11.417 1.00 89.88 102 LEU A N 1
ATOM 770 C CA 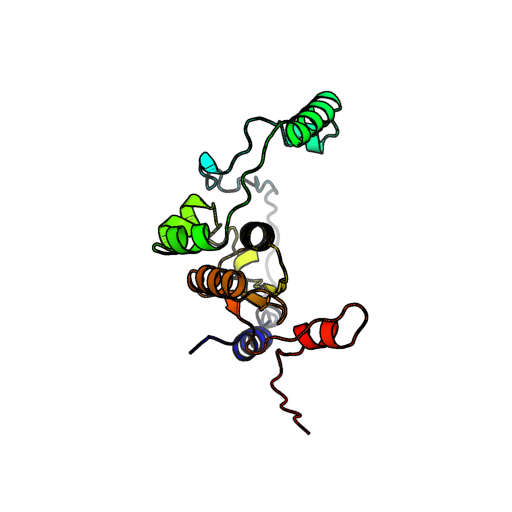. LEU A 1 102 ? -6.875 -0.347 -12.749 1.00 89.88 102 LEU A CA 1
ATOM 771 C C . LEU A 1 102 ? -6.275 1.067 -12.771 1.00 89.88 102 LEU A C 1
ATOM 773 O O . LEU A 1 102 ? -5.178 1.251 -13.289 1.00 89.88 102 LEU A O 1
ATOM 777 N N . HIS A 1 103 ? -6.972 2.062 -12.215 1.00 86.94 103 HIS A N 1
ATOM 778 C CA . HIS A 1 103 ? -6.530 3.463 -12.244 1.00 86.94 103 HIS A CA 1
ATOM 779 C C . HIS A 1 103 ? -5.299 3.702 -11.379 1.00 86.94 103 HIS A C 1
ATOM 781 O O . HIS A 1 103 ? -4.420 4.472 -11.756 1.00 86.94 103 HIS A O 1
ATOM 787 N N . ARG A 1 104 ? -5.219 3.041 -10.221 1.00 87.81 104 ARG A N 1
ATOM 788 C CA . ARG A 1 104 ? -4.043 3.141 -9.356 1.00 87.81 104 ARG A CA 1
ATOM 789 C C . ARG A 1 104 ? -2.856 2.351 -9.901 1.00 87.81 104 ARG A C 1
ATOM 791 O O . ARG A 1 104 ? -1.733 2.652 -9.507 1.00 87.81 104 ARG A O 1
ATOM 798 N N . GLY A 1 105 ? -3.071 1.413 -10.826 1.00 89.44 105 GLY A N 1
ATOM 799 C CA . GLY A 1 105 ? -2.009 0.621 -11.450 1.00 89.44 105 GLY A CA 1
ATOM 800 C C . GLY A 1 105 ? -1.542 -0.539 -10.572 1.00 89.44 105 GLY A C 1
ATOM 801 O O . GLY A 1 105 ? -0.343 -0.770 -10.442 1.00 89.44 105 GLY A O 1
ATOM 802 N N . TYR A 1 106 ? -2.476 -1.239 -9.925 1.00 92.12 106 TYR A N 1
ATOM 803 C CA . TYR A 1 106 ? -2.168 -2.471 -9.203 1.00 92.12 106 TYR A CA 1
ATOM 804 C C . TYR A 1 106 ? -1.889 -3.613 -10.181 1.00 92.12 106 TYR A C 1
ATOM 806 O O . TYR A 1 106 ? -2.670 -3.871 -11.098 1.00 92.12 106 TYR A O 1
ATOM 814 N N . ILE A 1 107 ? -0.808 -4.347 -9.926 1.00 91.88 107 ILE A N 1
ATOM 815 C CA . ILE A 1 107 ? -0.504 -5.598 -10.621 1.00 91.88 107 ILE A CA 1
ATOM 816 C C . ILE A 1 107 ? -1.406 -6.680 -10.023 1.00 91.88 107 ILE A C 1
ATOM 818 O O . ILE A 1 107 ? -1.229 -7.080 -8.873 1.00 91.88 107 ILE A O 1
ATOM 822 N N . THR A 1 108 ? -2.421 -7.091 -10.781 1.00 90.00 108 THR A N 1
ATOM 823 C CA . THR A 1 108 ? -3.468 -8.025 -10.322 1.00 90.00 108 THR A CA 1
ATOM 824 C C . THR A 1 108 ? -3.280 -9.451 -10.825 1.00 90.00 108 THR A C 1
ATOM 826 O O . THR A 1 108 ? -3.970 -10.341 -10.340 1.00 90.00 108 THR A O 1
ATOM 829 N N . ASP A 1 109 ? -2.284 -9.672 -11.683 1.00 88.00 109 ASP A N 1
ATOM 830 C CA . ASP A 1 109 ? -1.893 -10.980 -12.201 1.00 88.00 109 ASP A CA 1
ATOM 831 C C . ASP A 1 109 ? -0.471 -11.350 -11.753 1.00 88.00 109 ASP A C 1
ATOM 833 O O . ASP A 1 109 ? 0.381 -10.491 -11.510 1.00 88.00 109 ASP A O 1
ATOM 837 N N . THR A 1 110 ? -0.210 -12.650 -11.622 1.00 84.56 110 THR A N 1
ATOM 838 C CA . THR A 1 110 ? 1.129 -13.194 -11.337 1.00 84.56 110 THR A CA 1
ATOM 839 C C . THR A 1 110 ? 2.049 -12.960 -12.536 1.00 84.56 110 THR A C 1
ATOM 841 O O . THR A 1 110 ? 1.683 -13.365 -13.640 1.00 84.56 110 THR A O 1
ATOM 844 N N . LEU A 1 111 ? 3.243 -12.387 -12.343 1.00 86.19 111 LEU A N 1
ATOM 845 C CA . LEU A 1 111 ? 4.139 -12.066 -13.464 1.00 86.19 111 LEU A CA 1
ATOM 846 C C . LEU A 1 111 ? 4.977 -13.270 -13.915 1.00 86.19 111 LEU A C 1
ATOM 848 O O . LEU A 1 111 ? 5.435 -13.303 -15.054 1.00 86.19 111 LEU A O 1
ATOM 852 N N . SER A 1 112 ? 5.173 -14.263 -13.043 1.00 89.12 112 SER A N 1
ATOM 853 C CA . SER A 1 112 ? 5.873 -15.508 -13.374 1.00 89.12 112 SER A CA 1
ATOM 854 C C . SER A 1 112 ? 5.328 -16.715 -12.606 1.00 89.12 112 SER A C 1
ATOM 856 O O . SER A 1 112 ? 4.648 -16.577 -11.587 1.00 89.12 112 SER A O 1
ATOM 858 N N . GLU A 1 113 ? 5.638 -17.916 -13.097 1.00 88.25 113 GLU A N 1
ATOM 859 C CA . GLU A 1 113 ? 5.307 -19.168 -12.408 1.00 88.25 113 GLU A CA 1
ATOM 860 C C . GLU A 1 113 ? 6.070 -19.305 -11.087 1.00 88.25 113 GLU A C 1
ATOM 862 O O . GLU A 1 113 ? 5.463 -19.628 -10.072 1.00 88.25 113 GLU A O 1
ATOM 867 N N . LEU A 1 114 ? 7.353 -18.931 -11.059 1.00 87.69 114 LEU A N 1
ATOM 868 C CA . LEU A 1 114 ? 8.163 -18.945 -9.839 1.00 87.69 114 LEU A CA 1
ATOM 869 C C . LEU A 1 114 ? 7.577 -18.041 -8.747 1.00 87.69 114 LEU A C 1
ATOM 871 O O . LEU A 1 114 ? 7.474 -18.445 -7.593 1.00 87.69 114 LEU A O 1
ATOM 875 N N . GLU A 1 115 ? 7.136 -16.834 -9.110 1.00 87.62 115 GLU A N 1
ATOM 876 C CA . GLU A 1 115 ? 6.451 -15.942 -8.173 1.00 87.62 115 GLU A CA 1
ATOM 877 C C . GLU A 1 115 ? 5.144 -16.543 -7.643 1.00 87.62 115 GLU A C 1
ATOM 879 O O . GLU A 1 115 ? 4.810 -16.315 -6.485 1.00 87.62 115 GLU A O 1
ATOM 884 N N . ARG A 1 116 ? 4.400 -17.292 -8.471 1.00 86.56 116 ARG A N 1
ATOM 885 C CA . ARG A 1 116 ? 3.156 -17.970 -8.074 1.00 86.56 116 ARG A CA 1
ATOM 886 C C . ARG A 1 116 ? 3.418 -19.118 -7.101 1.00 86.56 116 ARG A C 1
ATOM 888 O O . ARG A 1 116 ? 2.628 -19.324 -6.184 1.00 86.56 116 ARG A O 1
ATOM 895 N N . GLU A 1 117 ? 4.499 -19.861 -7.310 1.00 87.38 117 GLU A N 1
ATOM 896 C CA . GLU A 1 117 ? 4.891 -20.993 -6.466 1.00 87.38 117 GLU A CA 1
ATOM 897 C C . GLU A 1 117 ? 5.525 -20.568 -5.135 1.00 87.38 117 GLU A C 1
ATOM 899 O O . GLU A 1 117 ? 5.592 -21.378 -4.210 1.00 87.38 117 GLU A O 1
ATOM 904 N N . PHE A 1 118 ? 5.940 -19.304 -5.012 1.00 87.56 118 PHE A N 1
ATOM 905 C CA . PHE A 1 118 ? 6.581 -18.766 -3.814 1.00 87.56 118 PHE A CA 1
ATOM 906 C C . PHE A 1 118 ? 5.779 -17.610 -3.180 1.00 87.56 118 PHE A C 1
ATOM 908 O O . PHE A 1 118 ? 6.183 -16.446 -3.268 1.00 87.56 118 PHE A O 1
ATOM 915 N N . PRO A 1 119 ? 4.629 -17.893 -2.534 1.00 87.38 119 PRO A N 1
ATOM 916 C CA . PRO A 1 119 ? 3.821 -16.864 -1.886 1.00 87.38 119 PRO A CA 1
ATOM 917 C C . PRO A 1 119 ? 4.524 -16.288 -0.649 1.00 87.38 119 PRO A C 1
ATOM 919 O O . PRO A 1 119 ? 4.983 -17.021 0.228 1.00 87.38 119 PRO A O 1
ATOM 922 N N . ILE A 1 120 ? 4.556 -14.958 -0.545 1.00 89.44 120 ILE A N 1
ATOM 923 C CA . ILE A 1 120 ? 5.152 -14.227 0.582 1.00 89.44 120 ILE A CA 1
ATOM 924 C C . ILE A 1 120 ? 4.050 -13.632 1.457 1.00 89.44 120 ILE A C 1
ATOM 926 O O . ILE A 1 120 ? 3.010 -13.188 0.967 1.00 89.44 120 ILE A O 1
ATOM 930 N N . ALA A 1 121 ? 4.304 -13.577 2.762 1.00 90.06 121 ALA A N 1
ATOM 931 C CA . ALA A 1 121 ? 3.430 -12.930 3.724 1.00 90.06 121 ALA A CA 1
ATOM 932 C C . ALA A 1 121 ? 4.082 -11.667 4.312 1.00 90.06 121 ALA A C 1
ATOM 934 O O . ALA A 1 121 ? 5.217 -11.706 4.783 1.00 90.06 121 ALA A O 1
ATOM 935 N N . PHE A 1 122 ? 3.350 -10.554 4.315 1.00 92.00 122 PHE A N 1
ATOM 936 C CA . PHE A 1 122 ? 3.781 -9.263 4.848 1.00 92.00 122 PHE A CA 1
ATOM 937 C C . PHE A 1 122 ? 2.964 -8.883 6.083 1.00 92.00 122 PHE A C 1
ATOM 939 O O . PHE A 1 122 ? 1.748 -9.075 6.121 1.00 92.00 122 PHE A O 1
ATOM 946 N N . SER A 1 123 ? 3.629 -8.277 7.066 1.00 90.81 123 SER A N 1
ATOM 947 C CA . SER A 1 123 ? 2.993 -7.569 8.179 1.00 90.81 123 SER A CA 1
ATOM 948 C C . SER A 1 123 ? 3.389 -6.098 8.103 1.00 90.81 123 SER A C 1
ATOM 950 O O . SER A 1 123 ? 4.578 -5.781 8.113 1.00 90.81 123 SER A O 1
ATOM 952 N N . ILE A 1 124 ? 2.409 -5.208 7.961 1.00 92.25 124 ILE A N 1
ATOM 953 C CA . ILE A 1 124 ? 2.619 -3.775 7.740 1.00 92.25 124 ILE A CA 1
ATOM 954 C C . ILE A 1 124 ? 1.987 -3.012 8.896 1.00 92.25 124 ILE A C 1
ATOM 956 O O . ILE A 1 124 ? 0.777 -3.087 9.100 1.00 92.25 124 ILE A O 1
ATOM 960 N N . LEU A 1 125 ? 2.805 -2.250 9.620 1.00 91.12 125 LEU A N 1
ATOM 961 C CA . LEU A 1 125 ? 2.350 -1.334 10.659 1.00 91.12 125 LEU A CA 1
ATOM 962 C C . LEU A 1 125 ? 2.133 0.063 10.066 1.00 91.12 125 LEU A C 1
ATOM 964 O O . LEU A 1 125 ? 3.046 0.645 9.480 1.00 91.12 125 LEU A O 1
ATOM 968 N N . MET A 1 126 ? 0.935 0.611 10.243 1.00 91.44 126 MET A N 1
ATOM 969 C CA . MET A 1 126 ? 0.540 1.936 9.771 1.00 91.44 126 MET A CA 1
ATOM 970 C C . MET A 1 126 ? 0.084 2.815 10.938 1.00 91.44 126 MET A C 1
ATOM 972 O O . MET A 1 126 ? -0.634 2.353 11.819 1.00 91.44 126 MET A O 1
ATOM 976 N N . PHE A 1 127 ? 0.443 4.105 10.895 1.00 88.12 127 PHE A N 1
ATOM 977 C CA . PHE A 1 127 ? 0.004 5.095 11.884 1.00 88.12 127 PHE A CA 1
ATOM 978 C C . PHE A 1 127 ? -0.694 6.325 11.269 1.00 88.12 127 PHE A C 1
ATOM 980 O O . PHE A 1 127 ? -1.859 6.565 11.570 1.00 88.12 127 PHE A O 1
ATOM 987 N N . LYS A 1 128 ? -0.029 7.126 10.421 1.00 85.38 128 LYS A N 1
ATOM 988 C CA . LYS A 1 128 ? -0.537 8.473 10.058 1.00 85.38 128 LYS A CA 1
ATOM 989 C C . LYS A 1 128 ? -0.838 8.723 8.582 1.00 85.38 128 LYS A C 1
ATOM 991 O O . LYS A 1 128 ? -1.776 9.452 8.291 1.00 85.38 128 LYS A O 1
ATOM 996 N N . ASP A 1 129 ? -0.060 8.171 7.659 1.00 88.62 129 ASP A N 1
ATOM 997 C CA . ASP A 1 129 ? -0.115 8.589 6.254 1.00 88.62 129 ASP A CA 1
ATOM 998 C C . ASP A 1 129 ? -0.729 7.498 5.365 1.00 88.62 129 ASP A C 1
ATOM 1000 O O . ASP A 1 129 ? -0.117 6.460 5.097 1.00 88.62 129 ASP A O 1
ATOM 1004 N N . ILE A 1 130 ? -1.973 7.733 4.936 1.00 91.00 130 ILE A N 1
ATOM 1005 C CA . ILE A 1 130 ? -2.720 6.813 4.071 1.00 91.00 130 ILE A CA 1
ATOM 1006 C C . ILE A 1 130 ? -2.205 6.801 2.633 1.00 91.00 130 ILE A C 1
ATOM 1008 O O . ILE A 1 130 ? -2.246 5.756 1.986 1.00 91.00 130 ILE A O 1
ATOM 1012 N N . GLU A 1 131 ? -1.692 7.927 2.137 1.00 90.31 131 GLU A N 1
ATOM 1013 C CA . GLU A 1 131 ? -1.126 8.000 0.795 1.00 90.31 131 GLU A CA 1
ATOM 1014 C C . GLU A 1 131 ? 0.163 7.188 0.723 1.00 90.31 131 GLU A C 1
ATOM 1016 O O . GLU A 1 131 ? 0.342 6.387 -0.195 1.00 90.31 131 GLU A O 1
ATOM 1021 N N . MET A 1 132 ? 1.039 7.322 1.718 1.00 91.00 132 MET A N 1
ATOM 1022 C CA . MET A 1 132 ? 2.236 6.491 1.814 1.00 91.00 132 MET A CA 1
ATOM 1023 C C . MET A 1 132 ? 1.891 5.011 1.959 1.00 91.00 132 MET A C 1
ATOM 1025 O O . MET A 1 132 ? 2.518 4.179 1.302 1.00 91.00 132 MET A O 1
ATOM 1029 N N . PHE A 1 133 ? 0.888 4.680 2.777 1.00 94.19 133 PHE A N 1
ATOM 1030 C CA . PHE A 1 133 ? 0.419 3.305 2.923 1.00 94.19 133 PHE A CA 1
ATOM 1031 C C . PHE A 1 133 ? -0.070 2.718 1.592 1.00 94.19 133 PHE A C 1
ATOM 1033 O O . PHE A 1 133 ? 0.369 1.635 1.209 1.00 94.19 133 PHE A O 1
ATOM 1040 N N . GLU A 1 134 ? -0.934 3.427 0.860 1.00 93.50 134 GLU A N 1
ATOM 1041 C CA . GLU A 1 134 ? -1.449 2.951 -0.427 1.00 93.50 134 GLU A CA 1
ATOM 1042 C C . GLU A 1 134 ? -0.330 2.820 -1.462 1.00 93.50 134 GLU A C 1
ATOM 1044 O O . GLU A 1 134 ? -0.259 1.807 -2.161 1.00 93.50 134 GLU A O 1
ATOM 1049 N N . ARG A 1 135 ? 0.597 3.785 -1.509 1.00 92.56 135 ARG A N 1
ATOM 1050 C CA . ARG A 1 135 ? 1.753 3.739 -2.411 1.00 92.56 135 ARG A CA 1
ATOM 1051 C C . ARG A 1 135 ? 2.662 2.553 -2.111 1.00 92.56 135 ARG A C 1
ATOM 1053 O O . ARG A 1 135 ? 3.117 1.906 -3.055 1.00 92.56 135 ARG A O 1
ATOM 1060 N N . LEU A 1 136 ? 2.911 2.270 -0.830 1.00 95.44 136 LEU A N 1
ATOM 1061 C CA . LEU A 1 136 ? 3.665 1.097 -0.396 1.00 95.44 136 LEU A CA 1
ATOM 1062 C C . LEU A 1 136 ? 2.939 -0.177 -0.817 1.00 95.44 136 LEU A C 1
ATOM 1064 O O . LEU A 1 136 ? 3.534 -1.002 -1.505 1.00 95.44 136 LEU A O 1
ATOM 1068 N N . LEU A 1 137 ? 1.658 -0.306 -0.456 1.00 95.50 137 LEU A N 1
ATOM 1069 C CA . LEU A 1 137 ? 0.850 -1.476 -0.781 1.00 95.50 137 LEU A CA 1
ATOM 1070 C C . LEU A 1 137 ? 0.865 -1.726 -2.287 1.00 95.50 137 LEU A C 1
ATOM 1072 O O . LEU A 1 137 ? 1.179 -2.829 -2.706 1.00 95.50 137 LEU A O 1
ATOM 1076 N N . ARG A 1 138 ? 0.623 -0.702 -3.108 1.00 94.19 138 ARG A N 1
ATOM 1077 C CA . ARG A 1 138 ? 0.685 -0.799 -4.570 1.00 94.19 138 ARG A CA 1
ATOM 1078 C C . ARG A 1 138 ? 2.041 -1.290 -5.080 1.00 94.19 138 ARG A C 1
ATOM 1080 O O . ARG A 1 138 ? 2.072 -2.115 -5.988 1.00 94.19 138 ARG A O 1
ATOM 1087 N N . ALA A 1 139 ? 3.146 -0.795 -4.522 1.00 94.50 139 ALA A N 1
ATOM 1088 C CA . ALA A 1 139 ? 4.486 -1.172 -4.969 1.00 94.50 139 ALA A CA 1
ATOM 1089 C C . ALA A 1 139 ? 4.775 -2.665 -4.744 1.00 94.50 139 ALA A C 1
ATOM 1091 O O . ALA A 1 139 ? 5.360 -3.319 -5.610 1.00 94.50 139 ALA A O 1
ATOM 1092 N N . ILE A 1 140 ? 4.331 -3.209 -3.607 1.00 94.94 140 ILE A N 1
ATOM 1093 C CA . ILE A 1 140 ? 4.620 -4.593 -3.209 1.00 94.94 140 ILE A CA 1
ATOM 1094 C C . ILE A 1 140 ? 3.487 -5.578 -3.512 1.00 94.94 140 ILE A C 1
ATOM 1096 O O . ILE A 1 140 ? 3.703 -6.782 -3.385 1.00 94.94 140 ILE A O 1
ATOM 1100 N N . TYR A 1 141 ? 2.286 -5.105 -3.868 1.00 95.44 141 TYR A N 1
ATOM 1101 C CA . TYR A 1 141 ? 1.100 -5.944 -4.043 1.00 95.44 141 TYR A CA 1
ATOM 1102 C C . TYR A 1 141 ? 1.271 -6.930 -5.194 1.00 95.44 141 TYR A C 1
ATOM 1104 O O . TYR A 1 141 ? 1.559 -6.538 -6.325 1.00 95.44 141 TYR A O 1
ATOM 1112 N N . ARG A 1 142 ? 1.028 -8.207 -4.912 1.00 94.06 142 ARG A N 1
ATOM 1113 C CA . ARG A 1 142 ? 0.877 -9.276 -5.897 1.00 94.06 142 ARG A CA 1
ATOM 1114 C C . ARG A 1 142 ? -0.282 -10.182 -5.473 1.00 94.06 142 ARG A C 1
ATOM 1116 O O . ARG A 1 142 ? -0.474 -10.369 -4.268 1.00 94.06 142 ARG A O 1
ATOM 1123 N N . PRO A 1 143 ? -1.057 -10.740 -6.416 1.00 92.94 143 PRO A N 1
ATOM 1124 C CA . PRO A 1 143 ? -2.264 -11.511 -6.099 1.00 92.94 143 PRO A CA 1
ATOM 1125 C C . PRO A 1 143 ? -1.994 -12.783 -5.280 1.00 92.94 143 PRO A C 1
ATOM 1127 O O . PRO A 1 143 ? -2.845 -13.186 -4.495 1.00 92.94 143 PRO A O 1
ATOM 1130 N N . GLN A 1 144 ? -0.816 -13.396 -5.423 1.00 89.38 144 GLN A N 1
ATOM 1131 C CA . GLN A 1 144 ? -0.429 -14.614 -4.702 1.00 89.38 144 GLN A CA 1
ATOM 1132 C C . GLN A 1 144 ? 0.142 -14.369 -3.296 1.00 89.38 144 GLN A C 1
ATOM 1134 O O . GLN A 1 144 ? 0.264 -15.305 -2.512 1.00 89.38 144 GLN A O 1
ATOM 1139 N N . ASN A 1 145 ? 0.530 -13.130 -2.988 1.00 92.25 145 ASN A N 1
ATOM 1140 C CA . ASN A 1 145 ? 1.084 -12.759 -1.688 1.00 92.25 145 ASN A CA 1
ATOM 1141 C C . ASN A 1 145 ? -0.032 -12.425 -0.702 1.00 92.25 145 ASN A C 1
ATOM 1143 O O . ASN A 1 145 ? -1.177 -12.203 -1.088 1.00 92.25 145 ASN A O 1
ATOM 1147 N N . PHE A 1 146 ? 0.315 -12.313 0.575 1.00 92.00 146 PHE A N 1
ATOM 1148 C CA . PHE A 1 146 ? -0.637 -12.017 1.636 1.00 92.00 146 PHE A CA 1
ATOM 1149 C C . PHE A 1 146 ? -0.168 -10.858 2.491 1.00 92.00 146 PHE A C 1
ATOM 1151 O O . PHE A 1 146 ? 1.010 -10.755 2.823 1.00 92.00 146 PHE A O 1
ATOM 1158 N N . TYR A 1 147 ? -1.098 -9.990 2.868 1.00 93.38 147 TYR A N 1
ATOM 1159 C CA . TYR A 1 147 ? -0.779 -8.742 3.551 1.00 93.38 147 TYR A CA 1
ATOM 1160 C C . TYR A 1 147 ? -1.635 -8.620 4.802 1.00 93.38 147 TYR A C 1
ATOM 1162 O O . TYR A 1 147 ? -2.859 -8.610 4.717 1.00 93.38 147 TYR A O 1
ATOM 1170 N N . CYS A 1 148 ? -0.999 -8.513 5.962 1.00 92.69 148 CYS A N 1
ATOM 1171 C CA . CYS A 1 148 ? -1.657 -8.145 7.204 1.00 92.69 148 CYS A CA 1
ATOM 1172 C C . CYS A 1 148 ? -1.353 -6.687 7.534 1.00 92.69 148 CYS A C 1
ATOM 1174 O O . CYS A 1 148 ? -0.188 -6.308 7.650 1.00 92.69 148 CYS A O 1
ATOM 1176 N N . ILE A 1 149 ? -2.394 -5.879 7.697 1.00 93.19 149 ILE A N 1
ATOM 1177 C CA . ILE A 1 149 ? -2.283 -4.459 8.004 1.00 93.19 149 ILE A CA 1
ATOM 1178 C C . ILE A 1 149 ? -2.647 -4.247 9.471 1.00 93.19 149 ILE A C 1
ATOM 1180 O O . ILE A 1 149 ? -3.793 -4.454 9.878 1.00 93.19 149 ILE A O 1
ATOM 1184 N N . HIS A 1 150 ? -1.669 -3.830 10.268 1.00 91.69 150 HIS A N 1
ATOM 1185 C CA . HIS A 1 150 ? -1.870 -3.380 11.637 1.00 91.69 150 HIS A CA 1
ATOM 1186 C C . HIS A 1 150 ? -1.957 -1.855 11.641 1.00 91.69 150 HIS A C 1
ATOM 1188 O O . HIS A 1 150 ? -1.006 -1.178 11.260 1.00 91.69 150 HIS A O 1
ATOM 1194 N N . VAL A 1 151 ? -3.096 -1.309 12.060 1.00 92.31 151 VAL A N 1
ATOM 1195 C CA . VAL A 1 151 ? -3.273 0.139 12.211 1.00 92.31 151 VAL A CA 1
ATOM 1196 C C . VAL A 1 151 ? -3.183 0.472 13.691 1.00 92.31 151 VAL A C 1
ATOM 1198 O O . VAL A 1 151 ? -3.953 -0.076 14.482 1.00 92.31 151 VAL A O 1
ATOM 1201 N N . ASP A 1 152 ? -2.245 1.349 14.043 1.00 91.69 152 ASP A N 1
ATOM 1202 C CA . ASP A 1 152 ? -2.044 1.837 15.409 1.00 91.69 152 ASP A CA 1
ATOM 1203 C C . ASP A 1 152 ? -3.366 2.364 15.993 1.00 91.69 152 ASP A C 1
ATOM 1205 O O . ASP A 1 152 ? -4.194 2.962 15.294 1.00 91.69 152 ASP A O 1
ATOM 1209 N N . ASP A 1 153 ? -3.600 2.129 17.280 1.00 91.25 153 ASP A N 1
ATOM 1210 C CA . ASP A 1 153 ? -4.811 2.599 17.955 1.00 91.25 153 ASP A CA 1
ATOM 1211 C C . ASP A 1 153 ? -4.913 4.133 17.984 1.00 91.25 153 ASP A C 1
ATOM 1213 O O . ASP A 1 153 ? -5.995 4.702 17.849 1.00 91.25 153 ASP A O 1
ATOM 1217 N N . LYS A 1 154 ? -3.770 4.824 17.999 1.00 91.44 154 LYS A N 1
ATOM 1218 C CA . LYS A 1 154 ? -3.691 6.290 17.945 1.00 91.44 154 LYS A CA 1
ATOM 1219 C C . LYS A 1 154 ? -4.110 6.885 16.598 1.00 91.44 154 LYS A C 1
ATOM 1221 O O . LYS A 1 154 ? -4.228 8.106 16.479 1.00 91.44 154 LYS A O 1
ATOM 1226 N N . THR A 1 155 ? -4.245 6.075 15.547 1.00 92.12 155 THR A N 1
ATOM 1227 C CA . THR A 1 155 ? -4.685 6.546 14.228 1.00 92.12 155 THR A CA 1
ATOM 1228 C C . THR A 1 155 ? -6.126 7.047 14.292 1.00 92.12 155 THR A C 1
ATOM 1230 O O . THR A 1 155 ? -6.986 6.394 14.883 1.00 92.12 155 THR A O 1
ATOM 1233 N N . SER A 1 156 ? -6.411 8.175 13.631 1.00 92.88 156 SER A N 1
ATOM 1234 C CA . SER A 1 156 ? -7.768 8.724 13.580 1.00 92.88 156 SER A CA 1
ATOM 1235 C C . SER A 1 156 ? -8.755 7.758 12.917 1.00 92.88 156 SER A C 1
ATOM 1237 O O . SER A 1 156 ? -8.427 7.052 11.957 1.00 92.88 156 SER A O 1
ATOM 1239 N N . ASP A 1 157 ? -10.004 7.777 13.382 1.00 91.06 157 ASP A N 1
ATOM 1240 C CA . ASP A 1 157 ? -11.068 6.917 12.852 1.00 91.06 157 ASP A CA 1
ATOM 1241 C C . ASP A 1 157 ? -11.325 7.125 11.358 1.00 91.06 157 ASP A C 1
ATOM 1243 O O . ASP A 1 157 ? -11.729 6.200 10.652 1.00 91.06 157 ASP A O 1
ATOM 1247 N N . GLU A 1 158 ? -11.106 8.342 10.860 1.00 91.00 158 GLU A N 1
ATOM 1248 C CA . GLU A 1 158 ? -11.257 8.648 9.442 1.00 91.00 158 GLU A CA 1
ATOM 1249 C C . GLU A 1 158 ? -10.242 7.874 8.592 1.00 91.00 158 GLU A C 1
ATOM 1251 O O . GLU A 1 158 ? -10.626 7.224 7.615 1.00 91.00 158 GLU A O 1
ATOM 1256 N N . ILE A 1 159 ? -8.970 7.889 9.003 1.00 91.62 159 ILE A N 1
ATOM 1257 C CA . ILE A 1 159 ? -7.894 7.150 8.339 1.00 91.62 159 ILE A CA 1
ATOM 1258 C C . ILE A 1 159 ? -8.144 5.650 8.475 1.00 91.62 159 ILE A C 1
ATOM 1260 O O . ILE A 1 159 ? -8.086 4.935 7.477 1.00 91.62 159 ILE A O 1
ATOM 1264 N N . PHE A 1 160 ? -8.497 5.172 9.671 1.00 91.94 160 PHE A N 1
ATOM 1265 C CA . PHE A 1 160 ? -8.798 3.758 9.895 1.00 91.94 160 PHE A CA 1
ATOM 1266 C C . PHE A 1 160 ? -9.911 3.254 8.961 1.00 91.94 160 PHE A C 1
ATOM 1268 O O . PHE A 1 160 ? -9.734 2.249 8.272 1.00 91.94 160 PHE A O 1
ATOM 1275 N N . LYS A 1 161 ? -11.033 3.980 8.850 1.00 91.31 161 LYS A N 1
ATOM 1276 C CA . LYS A 1 161 ? -12.143 3.623 7.945 1.00 91.31 161 LYS A CA 1
ATOM 1277 C C . LYS A 1 161 ? -11.726 3.627 6.475 1.00 91.31 161 LYS A C 1
ATOM 1279 O O . LYS A 1 161 ? -12.191 2.784 5.704 1.00 91.31 161 LYS A O 1
ATOM 1284 N N . ALA A 1 162 ? -10.864 4.556 6.073 1.00 91.81 162 ALA A N 1
ATOM 1285 C CA . ALA A 1 162 ? -10.345 4.594 4.712 1.00 91.81 162 ALA A CA 1
ATOM 1286 C C . ALA A 1 162 ? -9.425 3.392 4.425 1.00 91.81 162 ALA A C 1
ATOM 1288 O O . ALA A 1 162 ? -9.581 2.751 3.390 1.00 91.81 162 ALA A O 1
ATOM 1289 N N . VAL A 1 163 ? -8.566 2.991 5.368 1.00 93.06 163 VAL A N 1
ATOM 1290 C CA . VAL A 1 163 ? -7.743 1.771 5.251 1.00 93.06 163 VAL A CA 1
ATOM 1291 C C . VAL A 1 163 ? -8.614 0.516 5.184 1.00 93.06 163 VAL A C 1
ATOM 1293 O O . VAL A 1 163 ? -8.401 -0.335 4.321 1.00 93.06 163 VAL A O 1
ATOM 1296 N N . VAL A 1 164 ? -9.647 0.415 6.024 1.00 91.69 164 VAL A N 1
ATOM 1297 C CA . VAL A 1 164 ? -10.632 -0.679 5.952 1.00 91.69 164 VAL A CA 1
ATOM 1298 C C . VAL A 1 164 ? -11.291 -0.732 4.570 1.00 91.69 164 VAL A C 1
ATOM 1300 O O . VAL A 1 164 ? -11.448 -1.809 4.002 1.00 91.69 164 VAL A O 1
ATOM 1303 N N . SER A 1 165 ? -11.614 0.425 3.992 1.00 91.81 165 SER A N 1
ATOM 1304 C CA . SER A 1 165 ? -12.177 0.501 2.641 1.00 91.81 165 SER A CA 1
ATOM 1305 C C . SER A 1 165 ? -11.171 0.007 1.590 1.00 91.81 165 SER A C 1
ATOM 1307 O O . SER A 1 165 ? -11.540 -0.785 0.727 1.00 91.81 165 SER A O 1
ATOM 1309 N N . ILE A 1 166 ? -9.895 0.416 1.677 1.00 93.25 166 ILE A N 1
ATOM 1310 C CA . ILE A 1 166 ? -8.845 0.007 0.722 1.00 93.25 166 ILE A CA 1
ATOM 1311 C C . ILE A 1 166 ? -8.652 -1.506 0.785 1.00 93.25 166 ILE A C 1
ATOM 1313 O O . ILE A 1 166 ? -8.689 -2.181 -0.242 1.00 93.25 166 ILE A O 1
ATOM 1317 N N . THR A 1 167 ? -8.463 -2.043 1.992 1.00 92.81 167 THR A N 1
ATOM 1318 C CA . THR A 1 167 ? -8.236 -3.479 2.204 1.00 92.81 167 THR A CA 1
ATOM 1319 C C . THR A 1 167 ? -9.428 -4.318 1.748 1.00 92.81 167 THR A C 1
ATOM 1321 O O . THR A 1 167 ? -9.224 -5.373 1.160 1.00 92.81 167 THR A O 1
ATOM 1324 N N . GLY A 1 168 ? -10.657 -3.811 1.892 1.00 92.44 168 GLY A N 1
ATOM 1325 C CA . GLY A 1 168 ? -11.874 -4.462 1.401 1.00 92.44 168 GLY A CA 1
ATOM 1326 C C . GLY A 1 168 ? -11.913 -4.710 -0.112 1.00 92.44 168 GLY A C 1
ATOM 1327 O O . GLY A 1 168 ? -12.641 -5.596 -0.555 1.00 92.44 168 GLY A O 1
ATOM 1328 N N . CYS A 1 169 ? -11.114 -3.994 -0.913 1.00 93.69 169 CYS A N 1
ATOM 1329 C CA . CYS A 1 169 ? -11.013 -4.251 -2.350 1.00 93.69 169 CYS A CA 1
ATOM 1330 C C . CYS A 1 169 ? -10.140 -5.453 -2.722 1.00 93.69 169 CYS A C 1
ATOM 1332 O O . CYS A 1 169 ? -10.131 -5.854 -3.890 1.00 93.69 169 CYS A O 1
ATOM 1334 N N . PHE A 1 170 ? -9.391 -6.027 -1.782 1.00 93.81 170 PHE A N 1
ATOM 1335 C CA . PHE A 1 170 ? -8.441 -7.100 -2.049 1.00 93.81 170 PHE A CA 1
ATOM 1336 C C . PHE A 1 170 ? -8.767 -8.325 -1.201 1.00 93.81 170 PHE A C 1
ATOM 1338 O O . PHE A 1 170 ? -8.985 -8.234 -0.000 1.00 93.81 170 PHE A O 1
ATOM 1345 N N . GLU A 1 171 ? -8.770 -9.503 -1.818 1.00 91.38 171 GLU A N 1
ATOM 1346 C CA . GLU A 1 171 ? -9.137 -10.736 -1.113 1.00 91.38 171 GLU A CA 1
ATOM 1347 C C . GLU A 1 171 ? -8.016 -11.282 -0.219 1.00 91.38 171 GLU A C 1
ATOM 1349 O O . GLU A 1 171 ? -8.291 -12.032 0.721 1.00 91.38 171 GLU A O 1
ATOM 1354 N N . ASN A 1 172 ? -6.775 -10.896 -0.528 1.00 91.62 172 ASN A N 1
ATOM 1355 C CA . ASN A 1 172 ? -5.516 -11.323 0.084 1.00 91.62 172 ASN A CA 1
ATOM 1356 C C . ASN A 1 172 ? -4.882 -10.252 0.999 1.00 91.62 172 ASN A C 1
ATOM 1358 O O . ASN A 1 172 ? -3.741 -10.408 1.442 1.00 91.62 172 ASN A O 1
ATOM 1362 N N . VAL A 1 173 ? -5.608 -9.164 1.281 1.00 94.00 173 VAL A N 1
ATOM 1363 C CA . VAL A 1 173 ? -5.204 -8.114 2.226 1.00 94.00 173 VAL A CA 1
ATOM 1364 C C . VAL A 1 173 ? -6.165 -8.127 3.409 1.00 94.00 173 VAL A C 1
ATOM 1366 O O . VAL A 1 173 ? -7.381 -8.069 3.246 1.00 94.00 173 VAL A O 1
ATOM 1369 N N . PHE A 1 174 ? -5.616 -8.201 4.614 1.00 91.19 174 PHE A N 1
ATOM 1370 C CA . PHE A 1 174 ? -6.359 -8.420 5.845 1.00 91.19 174 PHE A CA 1
ATOM 1371 C C . PHE A 1 174 ? -6.030 -7.351 6.878 1.00 91.19 174 PHE A C 1
ATOM 1373 O O . PHE A 1 174 ? -4.896 -6.888 6.969 1.00 91.19 174 PHE A O 1
ATOM 1380 N N . MET A 1 175 ? -7.014 -7.004 7.704 1.00 90.44 175 MET A N 1
ATOM 1381 C CA . MET A 1 175 ? -6.810 -6.145 8.868 1.00 90.44 175 MET A CA 1
ATOM 1382 C C . MET A 1 175 ? -6.439 -6.993 10.087 1.00 90.44 175 MET A C 1
ATOM 1384 O O . MET A 1 175 ? -6.997 -8.078 10.300 1.00 90.44 175 MET A O 1
ATOM 1388 N N . ALA A 1 176 ? -5.519 -6.492 10.910 1.00 87.25 176 ALA A N 1
ATOM 1389 C CA . ALA A 1 176 ? -5.263 -7.058 12.226 1.00 87.25 176 ALA A CA 1
ATOM 1390 C C . ALA A 1 176 ? -6.535 -6.982 13.086 1.00 87.25 176 ALA A C 1
ATOM 1392 O O . ALA A 1 176 ? -7.288 -6.010 13.029 1.00 87.25 176 ALA A O 1
ATOM 1393 N N . SER A 1 177 ? -6.786 -8.017 13.889 1.00 81.44 177 SER A N 1
ATOM 1394 C CA . SER A 1 177 ? -7.995 -8.101 14.720 1.00 81.44 177 SER A CA 1
ATOM 1395 C C . SER A 1 177 ? -7.973 -7.166 15.926 1.00 81.44 177 SER A C 1
ATOM 1397 O O . SER A 1 177 ? -9.029 -6.819 16.441 1.00 81.44 177 SER A O 1
ATOM 1399 N N . GLN A 1 178 ? -6.781 -6.800 16.395 1.00 82.38 178 GLN A N 1
ATOM 1400 C CA . GLN A 1 178 ? -6.577 -5.919 17.538 1.00 82.38 178 GLN A CA 1
ATOM 1401 C C . GLN A 1 178 ? -5.769 -4.706 17.089 1.00 82.38 178 GLN A C 1
ATOM 1403 O O . GLN A 1 178 ? -4.803 -4.863 16.340 1.00 82.38 178 GLN A O 1
ATOM 1408 N N . ARG A 1 179 ? -6.161 -3.523 17.564 1.00 85.94 179 ARG A N 1
ATOM 1409 C CA . ARG A 1 179 ? -5.380 -2.289 17.450 1.00 85.94 179 ARG A CA 1
ATOM 1410 C C . ARG A 1 179 ? -4.605 -2.115 18.747 1.00 85.94 179 ARG A C 1
ATOM 1412 O O . ARG A 1 179 ? -5.174 -2.284 19.821 1.00 85.94 179 ARG A O 1
ATOM 1419 N N . ILE A 1 180 ? -3.310 -1.847 18.644 1.00 84.75 180 ILE A N 1
ATOM 1420 C CA . ILE A 1 180 ? -2.443 -1.621 19.800 1.00 84.75 180 ILE A CA 1
ATOM 1421 C C . ILE A 1 180 ? -1.933 -0.187 19.735 1.00 84.75 180 ILE A C 1
ATOM 1423 O O . ILE A 1 180 ? -1.535 0.281 18.669 1.00 84.75 180 ILE A O 1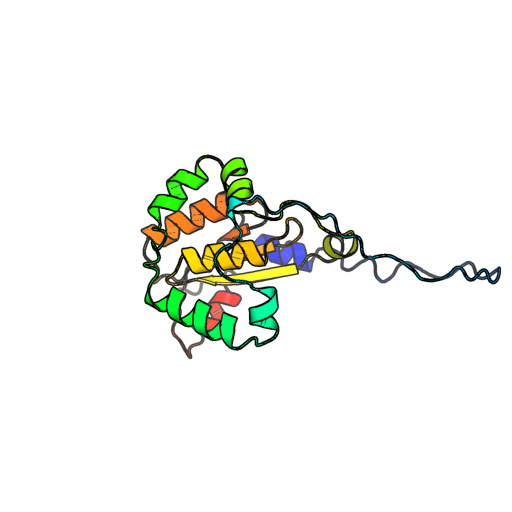
ATOM 1427 N N . ASP A 1 181 ? -1.913 0.489 20.882 1.00 87.56 181 ASP A N 1
ATOM 1428 C CA . ASP A 1 181 ? -1.146 1.718 21.064 1.00 87.56 181 ASP A CA 1
ATOM 1429 C C . ASP A 1 181 ? 0.353 1.379 20.974 1.00 87.56 181 ASP A C 1
ATOM 1431 O O . ASP A 1 181 ? 0.950 0.794 21.893 1.00 87.56 181 ASP A O 1
ATOM 1435 N N . VAL A 1 182 ? 0.978 1.729 19.846 1.00 83.88 182 VAL A N 1
ATOM 1436 C CA . VAL A 1 182 ? 2.405 1.481 19.654 1.00 83.88 182 VAL A CA 1
ATOM 1437 C C . VAL A 1 182 ? 3.211 2.611 20.271 1.00 83.88 182 VAL A C 1
ATOM 1439 O O . VAL A 1 182 ? 3.075 3.792 19.938 1.00 83.88 182 VAL A O 1
ATOM 1442 N N . VAL A 1 183 ? 4.118 2.232 21.168 1.00 86.06 183 VAL A N 1
ATOM 1443 C CA . VAL A 1 183 ? 5.039 3.142 21.842 1.00 86.06 183 VAL A CA 1
ATOM 1444 C C . VAL A 1 183 ? 6.444 2.769 21.411 1.00 86.06 183 VAL A C 1
ATOM 1446 O O . VAL A 1 183 ? 6.889 1.634 21.590 1.00 86.06 183 VAL A O 1
ATOM 1449 N N . TRP A 1 184 ? 7.144 3.733 20.820 1.00 84.94 184 TRP A N 1
ATOM 1450 C CA . TRP A 1 184 ? 8.493 3.509 20.324 1.00 84.94 184 TRP A CA 1
ATOM 1451 C C . TRP A 1 184 ? 9.440 3.089 21.457 1.00 84.94 184 TRP A C 1
ATOM 1453 O O . TRP A 1 184 ? 9.348 3.590 22.578 1.00 84.94 184 TRP A O 1
ATOM 1463 N N . GLY A 1 185 ? 10.330 2.137 21.165 1.00 85.88 185 GLY A N 1
ATOM 1464 C CA . GLY A 1 185 ? 11.267 1.583 22.145 1.00 85.88 185 GLY A CA 1
ATOM 1465 C C . GLY A 1 185 ? 10.631 0.672 23.202 1.00 85.88 185 GLY A C 1
ATOM 1466 O O . GLY A 1 185 ? 11.302 0.317 24.168 1.00 85.88 185 GLY A O 1
ATOM 1467 N N . LYS A 1 186 ? 9.354 0.287 23.051 1.00 88.69 186 LYS A N 1
ATOM 1468 C CA . LYS A 1 186 ? 8.661 -0.618 23.979 1.00 88.69 186 LYS A CA 1
ATOM 1469 C C . LYS A 1 186 ? 8.223 -1.924 23.325 1.00 88.69 186 LYS A C 1
ATOM 1471 O O . LYS A 1 186 ? 8.162 -2.056 22.104 1.00 88.69 186 LYS A O 1
ATOM 1476 N N . LEU A 1 187 ? 7.854 -2.880 24.183 1.00 83.69 187 LEU A N 1
ATOM 1477 C CA . LEU A 1 187 ? 7.334 -4.195 23.800 1.00 83.69 187 LEU A CA 1
ATOM 1478 C C . LEU A 1 187 ? 6.109 -4.107 22.876 1.00 83.69 187 LEU A C 1
ATOM 1480 O O . LEU A 1 187 ? 5.885 -5.025 22.091 1.00 83.69 187 LEU A O 1
ATOM 1484 N N . SER A 1 188 ? 5.344 -3.009 22.906 1.00 79.19 188 SER A N 1
ATOM 1485 C CA . SER A 1 188 ? 4.190 -2.824 22.019 1.00 79.19 188 SER A CA 1
ATOM 1486 C C . SER A 1 188 ? 4.560 -2.889 20.535 1.00 79.19 188 SER A C 1
ATOM 1488 O O . SER A 1 188 ? 3.774 -3.424 19.761 1.00 79.19 188 SER A O 1
ATOM 1490 N N . VAL A 1 189 ? 5.778 -2.490 20.138 1.00 80.56 189 VAL A N 1
ATOM 1491 C CA . VAL A 1 189 ? 6.270 -2.661 18.756 1.00 80.56 189 VAL A CA 1
ATOM 1492 C C . VAL A 1 189 ? 6.297 -4.140 18.363 1.00 80.56 189 VAL A C 1
ATOM 1494 O O . VAL A 1 189 ? 5.724 -4.516 17.345 1.00 80.56 189 VAL A O 1
ATOM 1497 N N . LEU A 1 190 ? 6.892 -4.998 19.196 1.00 80.19 190 LEU A N 1
ATOM 1498 C CA . LEU A 1 190 ? 6.930 -6.447 18.960 1.00 80.19 190 LEU A CA 1
ATOM 1499 C C . LEU A 1 190 ? 5.530 -7.062 19.055 1.00 80.19 190 LEU A C 1
ATOM 1501 O O . LEU A 1 190 ? 5.164 -7.911 18.245 1.00 80.19 190 LEU A O 1
ATOM 1505 N N . THR A 1 191 ? 4.731 -6.578 20.008 1.00 78.56 191 THR A N 1
ATOM 1506 C CA . THR A 1 191 ? 3.377 -7.080 20.259 1.00 78.56 191 THR A CA 1
ATOM 1507 C C . THR A 1 191 ? 2.452 -6.816 19.077 1.00 78.56 191 THR A C 1
ATOM 1509 O O . THR A 1 191 ? 1.583 -7.626 18.798 1.00 78.56 191 THR A O 1
ATOM 1512 N N . THR A 1 192 ? 2.644 -5.744 18.306 1.00 73.12 192 THR A N 1
ATOM 1513 C CA . THR A 1 192 ? 1.848 -5.528 17.080 1.00 73.12 192 THR A CA 1
ATOM 1514 C C . THR A 1 192 ? 2.068 -6.617 16.033 1.00 73.12 192 THR A C 1
ATOM 1516 O O . THR A 1 192 ? 1.112 -7.057 15.392 1.00 73.12 192 THR A O 1
ATOM 1519 N N . GLY A 1 193 ? 3.307 -7.106 15.914 1.00 66.06 193 GLY A N 1
ATOM 1520 C CA . GLY A 1 193 ? 3.659 -8.228 15.050 1.00 66.06 193 GLY A CA 1
ATOM 1521 C C . GLY A 1 193 ? 3.179 -9.573 15.596 1.00 66.06 193 GLY A C 1
ATOM 1522 O O . GLY A 1 193 ? 2.829 -10.451 14.811 1.00 66.06 193 GLY A O 1
ATOM 1523 N N . THR A 1 194 ? 3.114 -9.738 16.922 1.00 65.00 194 THR A N 1
ATOM 1524 C CA . THR A 1 194 ? 2.691 -10.991 17.573 1.00 65.00 194 THR A CA 1
ATOM 1525 C C . THR A 1 194 ? 1.223 -11.035 17.984 1.00 65.00 194 THR A C 1
ATOM 1527 O O . THR A 1 194 ? 0.725 -12.125 18.239 1.00 65.00 194 THR A O 1
ATOM 1530 N N . SER A 1 195 ? 0.474 -9.926 17.922 1.00 54.72 195 SER A N 1
ATOM 1531 C CA . SER A 1 195 ? -0.999 -9.863 18.051 1.00 54.72 195 SER A CA 1
ATOM 1532 C C . SER A 1 195 ? -1.746 -10.607 16.936 1.00 54.72 195 SER A C 1
ATOM 1534 O O . SER A 1 195 ? -2.973 -10.582 16.836 1.00 54.72 195 SER A O 1
ATOM 1536 N N . LEU A 1 196 ? -0.984 -11.350 16.134 1.00 50.72 196 LEU A N 1
ATOM 1537 C CA . LEU A 1 196 ? -1.369 -12.557 15.421 1.00 50.72 196 LEU A CA 1
ATOM 1538 C C . LEU A 1 196 ? -1.702 -13.754 16.349 1.00 50.72 196 LEU A C 1
ATOM 1540 O O . LEU A 1 196 ? -2.161 -14.788 15.870 1.00 50.72 196 LEU A O 1
ATOM 1544 N N . HIS A 1 197 ? -1.501 -13.651 17.660 1.00 39.66 197 HIS A N 1
ATOM 1545 C CA . HIS A 1 197 ? -1.989 -14.591 18.663 1.00 39.66 197 HIS A CA 1
ATOM 1546 C C . HIS A 1 197 ? -2.912 -13.858 19.629 1.00 39.66 197 HIS A C 1
ATOM 1548 O O . HIS A 1 197 ? -2.497 -13.001 20.403 1.00 39.66 197 HIS A O 1
ATOM 1554 N N . GLY A 1 198 ? -4.201 -14.192 19.555 1.00 41.72 198 GLY A N 1
ATOM 1555 C CA . GLY A 1 198 ? -5.164 -13.796 20.568 1.00 41.72 198 GLY A CA 1
ATOM 1556 C C . GLY A 1 198 ? -4.776 -14.425 21.901 1.00 41.72 198 GLY A C 1
ATOM 1557 O O . GLY A 1 198 ? -4.905 -15.631 22.075 1.00 41.72 198 GLY A O 1
ATOM 1558 N N . GLY A 1 199 ? -4.308 -13.592 22.819 1.00 35.69 199 GLY A N 1
ATOM 1559 C CA . GLY A 1 199 ? -4.195 -13.896 24.233 1.00 35.69 199 GLY A CA 1
ATOM 1560 C C . GLY A 1 199 ? -4.731 -12.701 24.995 1.00 35.69 199 GLY A C 1
ATOM 1561 O O . GLY A 1 199 ? -4.011 -11.742 25.244 1.00 35.69 199 GLY A O 1
ATOM 1562 N N . SER A 1 200 ? -6.020 -12.745 25.311 1.00 41.72 200 SER A N 1
ATOM 1563 C CA . SER A 1 200 ? -6.601 -11.945 26.377 1.00 41.72 200 SER A CA 1
ATOM 1564 C C . SER A 1 200 ? -5.805 -12.186 27.661 1.00 41.72 200 SER A C 1
ATOM 1566 O O . SER A 1 200 ? -5.896 -13.264 28.239 1.00 41.72 200 SER A O 1
ATOM 1568 N N . HIS A 1 201 ? -5.060 -11.188 28.119 1.00 33.41 201 HIS A N 1
ATOM 1569 C CA . HIS A 1 201 ? -4.751 -11.044 29.536 1.00 33.41 201 HIS A CA 1
ATOM 1570 C C . HIS A 1 201 ? -5.148 -9.635 29.959 1.00 33.41 201 HIS A C 1
ATOM 1572 O O . HIS A 1 201 ? -4.344 -8.719 30.070 1.00 33.41 201 HIS A O 1
ATOM 1578 N N . SER A 1 202 ? -6.459 -9.483 30.120 1.00 32.72 202 SER A N 1
ATOM 1579 C CA . SER A 1 202 ? -7.051 -8.559 31.072 1.00 32.72 202 SER A CA 1
ATOM 1580 C C . SER A 1 202 ? -6.905 -9.162 32.468 1.00 32.72 202 SER A C 1
ATOM 1582 O O . SER A 1 202 ? -7.570 -10.155 32.758 1.00 32.72 202 SER A O 1
ATOM 1584 N N . THR A 1 203 ? -6.053 -8.559 33.290 1.00 32.59 203 THR A N 1
ATOM 1585 C CA . THR A 1 203 ? -6.175 -8.436 34.753 1.00 32.59 203 THR A CA 1
ATOM 1586 C C . THR A 1 203 ? -5.258 -7.313 35.188 1.00 32.59 203 THR A C 1
ATOM 1588 O O . THR A 1 203 ? -4.069 -7.387 34.804 1.00 32.59 203 THR A O 1
#